Protein AF-0000000074521784 (afdb_homodimer)

Structure (mmCIF, N/CA/C/O backbone):
data_AF-0000000074521784-model_v1
#
loop_
_entity.id
_entity.type
_entity.pdbx_description
1 polymer 'CENP-V/GFA domain-containing protein'
#
loop_
_atom_site.group_PDB
_atom_site.id
_atom_site.type_symbol
_atom_site.label_atom_id
_atom_site.label_alt_id
_atom_site.label_comp_id
_atom_site.label_asym_id
_atom_site.label_entity_id
_atom_site.label_seq_id
_atom_site.pdbx_PDB_ins_code
_atom_site.Cartn_x
_atom_site.Cartn_y
_atom_site.Cartn_z
_atom_site.occupancy
_atom_site.B_iso_or_equiv
_atom_site.auth_seq_id
_atom_site.auth_comp_id
_atom_site.auth_asym_id
_atom_site.auth_atom_id
_atom_site.pdbx_PDB_model_num
ATOM 1 N N . MET A 1 1 ? -7.344 -0.367 -15.594 1 92.81 1 MET A N 1
ATOM 2 C CA . MET A 1 1 ? -6.629 -1.592 -15.938 1 92.81 1 MET A CA 1
ATOM 3 C C . MET A 1 1 ? -7.328 -2.814 -15.352 1 92.81 1 MET A C 1
ATOM 5 O O . MET A 1 1 ? -7.812 -2.777 -14.219 1 92.81 1 MET A O 1
ATOM 9 N N . LYS A 1 2 ? -7.441 -3.863 -16.234 1 96.44 2 LYS A N 1
ATOM 10 C CA . LYS A 1 2 ? -8.062 -5.117 -15.805 1 96.44 2 LYS A CA 1
ATOM 11 C C . LYS A 1 2 ? -7.16 -6.309 -16.125 1 96.44 2 LYS A C 1
ATOM 13 O O . LYS A 1 2 ? -6.609 -6.398 -17.234 1 96.44 2 LYS A O 1
ATOM 18 N N . TYR A 1 3 ? -7.016 -7.156 -15.133 1 98.31 3 TYR A N 1
ATOM 19 C CA . TYR A 1 3 ? -6.238 -8.367 -15.383 1 98.31 3 TYR A CA 1
ATOM 20 C C . TYR A 1 3 ? -6.934 -9.586 -14.789 1 98.31 3 TYR A C 1
ATOM 22 O O . TYR A 1 3 ? -7.805 -9.461 -13.93 1 98.31 3 TYR A O 1
ATOM 30 N N . GLU A 1 4 ? -6.609 -10.703 -15.352 1 98.31 4 GLU A N 1
ATOM 31 C CA . GLU A 1 4 ? -7.023 -12.008 -14.852 1 98.31 4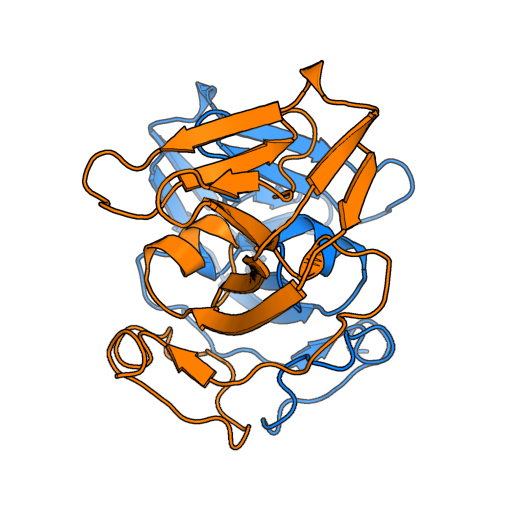 GLU A CA 1
ATOM 32 C C . GLU A 1 4 ? -5.82 -12.922 -14.617 1 98.31 4 GLU A C 1
ATOM 34 O O . GLU A 1 4 ? -4.887 -12.938 -15.422 1 98.31 4 GLU A O 1
ATOM 39 N N . VAL A 1 5 ? -5.895 -13.664 -13.523 1 98.06 5 VAL A N 1
ATOM 40 C CA . VAL A 1 5 ? -4.828 -14.617 -13.219 1 98.06 5 VAL A CA 1
ATOM 41 C C . VAL A 1 5 ? -5.43 -15.969 -12.852 1 98.06 5 VAL A C 1
ATOM 43 O O . VAL A 1 5 ? -6.43 -16.031 -12.133 1 98.06 5 VAL A O 1
ATOM 46 N N . LYS A 1 6 ? -4.91 -16.938 -13.461 1 97.81 6 LYS A N 1
ATOM 47 C CA . LYS A 1 6 ? -5.191 -18.312 -13.102 1 97.81 6 LYS A CA 1
ATOM 48 C C . LYS A 1 6 ? -3.914 -19.062 -12.719 1 97.81 6 LYS A C 1
ATOM 50 O O . LYS A 1 6 ? -2.875 -18.891 -13.359 1 97.81 6 LYS A O 1
ATOM 55 N N . GLY A 1 7 ? -3.98 -19.812 -11.688 1 98 7 GLY A N 1
ATOM 56 C CA . GLY A 1 7 ? -2.826 -20.562 -11.234 1 98 7 GLY A CA 1
ATOM 57 C C . GLY A 1 7 ? -3.029 -21.203 -9.867 1 98 7 GLY A C 1
ATOM 58 O O . GLY A 1 7 ? -4.137 -21.172 -9.328 1 98 7 GLY A O 1
ATOM 59 N N . ASP A 1 8 ? -1.988 -21.844 -9.352 1 98.25 8 ASP A N 1
ATOM 60 C CA . ASP A 1 8 ? -2.045 -22.531 -8.07 1 98.25 8 ASP A CA 1
ATOM 61 C C . ASP A 1 8 ? -1.539 -21.641 -6.938 1 98.25 8 ASP A C 1
ATOM 63 O O . ASP A 1 8 ? -0.358 -21.297 -6.895 1 98.25 8 ASP A O 1
ATOM 67 N N . PRO A 1 9 ? -2.473 -21.266 -6.047 1 98.31 9 PRO A N 1
ATOM 68 C CA . PRO A 1 9 ? -1.981 -20.484 -4.906 1 98.31 9 PRO A CA 1
ATOM 69 C C . PRO A 1 9 ? -0.932 -21.234 -4.09 1 98.31 9 PRO A C 1
ATOM 71 O O . PRO A 1 9 ? -1.127 -22.406 -3.756 1 98.31 9 PRO A O 1
ATOM 74 N N . GLN A 1 10 ? 0.149 -20.578 -3.791 1 97.19 10 GLN A N 1
ATOM 75 C CA . GLN A 1 10 ? 1.245 -21.234 -3.088 1 97.19 10 GLN A CA 1
ATOM 76 C C . GLN A 1 10 ? 1.538 -20.547 -1.759 1 97.19 10 GLN A C 1
ATOM 78 O O . GLN A 1 10 ? 1.653 -21.219 -0.723 1 97.19 10 GLN A O 1
ATOM 83 N N . ARG A 1 11 ? 1.742 -19.266 -1.822 1 96.81 11 ARG A N 1
ATOM 84 C CA . ARG A 1 11 ? 2.135 -18.469 -0.658 1 96.81 11 ARG A CA 1
ATOM 85 C C . ARG A 1 11 ? 1.333 -17.172 -0.578 1 96.81 11 ARG A C 1
ATOM 87 O O . ARG A 1 11 ? 0.954 -16.609 -1.605 1 96.81 11 ARG A O 1
ATOM 94 N N . PHE A 1 12 ? 1.098 -16.766 0.605 1 97.56 12 PHE A N 1
ATOM 95 C CA . PHE A 1 12 ? 0.393 -15.531 0.917 1 97.56 12 PHE A CA 1
ATOM 96 C C . PHE A 1 12 ? 0.94 -14.906 2.195 1 97.56 12 PHE A C 1
ATOM 98 O O . PHE A 1 12 ? 0.681 -15.398 3.295 1 97.56 12 PHE A O 1
ATOM 105 N N . TYR A 1 13 ? 1.699 -13.75 2.039 1 96.88 13 TYR A N 1
ATOM 106 C CA . TYR A 1 13 ? 2.432 -13.195 3.174 1 96.88 13 TYR A CA 1
ATOM 107 C C . TYR A 1 13 ? 2.188 -11.695 3.303 1 96.88 13 TYR A C 1
ATOM 109 O O . TYR A 1 13 ? 2.018 -11 2.299 1 96.88 13 TYR A O 1
ATOM 117 N N . HIS A 1 14 ? 2.156 -11.242 4.527 1 96.75 14 HIS A N 1
ATOM 118 C CA . HIS A 1 14 ? 2.424 -9.836 4.82 1 96.75 14 HIS A CA 1
ATOM 119 C C . HIS A 1 14 ? 3.918 -9.586 4.984 1 96.75 14 HIS A C 1
ATOM 121 O O . HIS A 1 14 ? 4.547 -10.117 5.902 1 96.75 14 HIS A O 1
ATOM 127 N N . CYS A 1 15 ? 4.473 -8.82 4.125 1 96.62 15 CYS A N 1
ATOM 128 C CA . CYS A 1 15 ? 5.898 -8.523 4.195 1 96.62 15 CYS A CA 1
ATOM 129 C C . CYS A 1 15 ? 6.137 -7.137 4.785 1 96.62 15 CYS A C 1
ATOM 131 O O . CYS A 1 15 ? 5.68 -6.133 4.238 1 96.62 15 CYS A O 1
ATOM 133 N N . HIS A 1 16 ? 6.949 -7.051 5.828 1 96.94 16 HIS A N 1
ATOM 134 C CA . HIS A 1 16 ? 7.074 -5.82 6.602 1 96.94 16 HIS A CA 1
ATOM 135 C C . HIS A 1 16 ? 8.406 -5.133 6.332 1 96.94 16 HIS A C 1
ATOM 137 O O . HIS A 1 16 ? 8.766 -4.172 7.02 1 96.94 16 HIS A O 1
ATOM 143 N N . CYS A 1 17 ? 9.172 -5.543 5.359 1 95.69 17 CYS A N 1
ATOM 144 C CA . CYS A 1 17 ? 10.461 -4.91 5.094 1 95.69 17 CYS A CA 1
ATOM 145 C C . CYS A 1 17 ? 10.281 -3.475 4.625 1 95.69 17 CYS A C 1
ATOM 147 O O . CYS A 1 17 ? 9.172 -3.074 4.25 1 95.69 17 CYS A O 1
ATOM 149 N N . SER A 1 18 ? 11.344 -2.719 4.633 1 94.81 18 SER A N 1
ATOM 150 C CA . SER A 1 18 ? 11.281 -1.297 4.312 1 94.81 18 SER A CA 1
ATOM 151 C C . SER A 1 18 ? 10.852 -1.076 2.865 1 94.81 18 SER A C 1
ATOM 153 O O . SER A 1 18 ? 10.148 -0.112 2.561 1 94.81 18 SER A O 1
ATOM 155 N N . ARG A 1 19 ? 11.227 -1.918 1.971 1 94.69 19 ARG A N 1
ATOM 156 C CA . ARG A 1 19 ? 10.859 -1.759 0.566 1 94.69 19 ARG A CA 1
ATOM 157 C C . ARG A 1 19 ? 9.359 -1.927 0.368 1 94.69 19 ARG A C 1
ATOM 159 O O . ARG A 1 19 ? 8.742 -1.181 -0.394 1 94.69 19 ARG A O 1
ATOM 166 N N . CYS A 1 20 ? 8.812 -2.904 1.053 1 96.06 20 CYS A N 1
ATOM 167 C CA . CYS A 1 20 ? 7.375 -3.137 0.947 1 96.06 20 CYS A CA 1
ATOM 168 C C . CYS A 1 20 ? 6.586 -1.998 1.585 1 96.06 20 CYS A C 1
ATOM 170 O O . CYS A 1 20 ? 5.516 -1.634 1.103 1 96.06 20 CYS A O 1
ATOM 172 N N . ARG A 1 21 ? 7.164 -1.462 2.688 1 96.88 21 ARG A N 1
ATOM 173 C CA . ARG A 1 21 ? 6.516 -0.297 3.279 1 96.88 21 ARG A CA 1
ATOM 174 C C . ARG A 1 21 ? 6.523 0.884 2.316 1 96.88 21 ARG A C 1
ATOM 176 O O . ARG A 1 21 ? 5.504 1.545 2.123 1 96.88 21 ARG A O 1
ATOM 183 N N . LYS A 1 22 ? 7.602 1.122 1.65 1 95.81 22 LYS A N 1
ATOM 184 C CA . LYS A 1 22 ? 7.703 2.221 0.694 1 95.81 22 LYS A CA 1
ATOM 185 C C . LYS A 1 22 ? 6.809 1.976 -0.52 1 95.81 22 LYS A C 1
ATOM 187 O O . LYS A 1 22 ? 6.203 2.908 -1.051 1 95.81 22 LYS A O 1
ATOM 192 N N . SER A 1 23 ? 6.75 0.76 -0.946 1 95.69 23 SER A N 1
ATOM 193 C CA . SER A 1 23 ? 5.965 0.406 -2.123 1 95.69 23 SER A CA 1
ATOM 194 C C . SER A 1 23 ? 4.469 0.556 -1.855 1 95.69 23 SER A C 1
ATOM 196 O O . SER A 1 23 ? 3.736 1.1 -2.684 1 95.69 23 SER A O 1
ATOM 198 N N . SER A 1 24 ? 4.039 0.115 -0.7 1 96.81 24 SER A N 1
ATOM 199 C CA . SER A 1 24 ? 2.613 0.101 -0.394 1 96.81 24 SER A CA 1
ATOM 200 C C . SER A 1 24 ? 2.162 1.432 0.198 1 96.81 24 SER A C 1
ATOM 202 O O . SER A 1 24 ? 0.979 1.776 0.135 1 96.81 24 SER A O 1
ATOM 204 N N . GLY A 1 25 ? 3.08 2.141 0.82 1 97.12 25 GLY A N 1
ATOM 205 C CA . GLY A 1 25 ? 2.711 3.338 1.558 1 97.12 25 GLY A CA 1
ATOM 206 C C . GLY A 1 25 ? 2.119 3.041 2.922 1 97.12 25 GLY A C 1
ATOM 207 O O . GLY A 1 25 ? 1.586 3.936 3.582 1 97.12 25 GLY A O 1
ATOM 208 N N . THR A 1 26 ? 2.137 1.792 3.318 1 97 26 THR A N 1
ATOM 209 C CA . THR A 1 26 ? 1.604 1.357 4.605 1 97 26 THR A CA 1
ATOM 210 C C . THR A 1 26 ? 2.562 0.383 5.285 1 97 26 THR A C 1
ATOM 212 O O . THR A 1 26 ? 3.725 0.27 4.891 1 97 26 THR A O 1
ATOM 215 N N . GLY A 1 27 ? 2.166 -0.236 6.363 1 95.81 27 GLY A N 1
ATOM 216 C CA . GLY A 1 27 ? 3.055 -0.978 7.242 1 95.81 27 GLY A CA 1
ATOM 217 C C . GLY A 1 27 ? 3.602 -2.244 6.609 1 95.81 27 GLY A C 1
ATOM 218 O O . GLY A 1 27 ? 4.559 -2.836 7.117 1 95.81 27 GLY A O 1
ATOM 219 N N . HIS A 1 28 ? 3.025 -2.674 5.539 1 96.62 28 HIS A N 1
ATOM 220 C CA . HIS A 1 28 ? 3.441 -3.91 4.887 1 96.62 28 HIS A CA 1
ATOM 221 C C . HIS A 1 28 ? 2.863 -4.012 3.48 1 96.62 28 HIS A C 1
ATOM 223 O O . HIS A 1 28 ? 1.92 -3.295 3.139 1 96.62 28 HIS A O 1
ATOM 229 N N . ALA A 1 29 ? 3.471 -4.801 2.688 1 96.94 29 ALA A N 1
ATOM 230 C CA . ALA A 1 29 ? 2.816 -5.32 1.489 1 96.94 29 ALA A CA 1
ATOM 231 C C . ALA A 1 29 ? 2.197 -6.688 1.753 1 96.94 29 ALA A C 1
ATOM 233 O O . ALA A 1 29 ? 2.654 -7.426 2.629 1 96.94 29 ALA A O 1
ATOM 234 N N . THR A 1 30 ? 1.161 -6.965 1.076 1 97.62 30 THR A N 1
ATOM 235 C CA . THR A 1 30 ? 0.503 -8.266 1.13 1 97.62 30 THR A CA 1
ATOM 236 C C . THR A 1 30 ? 0.467 -8.906 -0.253 1 97.62 30 THR A C 1
ATOM 238 O O . THR A 1 30 ? -0.251 -8.445 -1.141 1 97.62 30 THR A O 1
ATOM 241 N N . ASN A 1 31 ? 1.224 -9.977 -0.35 1 97.88 31 ASN A N 1
ATOM 242 C CA . ASN A 1 31 ? 1.398 -10.547 -1.682 1 97.88 31 ASN A CA 1
ATOM 243 C C . ASN A 1 31 ? 0.996 -12.023 -1.72 1 97.88 31 ASN A C 1
ATOM 245 O O . ASN A 1 31 ? 1.313 -12.781 -0.802 1 97.88 31 ASN A O 1
ATOM 249 N N . LEU A 1 32 ? 0.251 -12.32 -2.709 1 98.31 32 LEU A N 1
ATOM 250 C CA . LEU A 1 32 ? -0.156 -13.688 -3.039 1 98.31 32 LEU A CA 1
ATOM 251 C C . LEU A 1 32 ? 0.683 -14.242 -4.188 1 98.31 32 LEU A C 1
ATOM 253 O O . LEU A 1 32 ? 0.821 -13.594 -5.227 1 98.31 32 LEU A O 1
ATOM 257 N N . PHE A 1 33 ? 1.267 -15.406 -3.961 1 98 33 PHE A N 1
ATOM 258 C CA . PHE A 1 33 ? 2.092 -16.062 -4.969 1 98 33 PHE A CA 1
ATOM 259 C C . PHE A 1 33 ? 1.358 -17.25 -5.582 1 98 33 PHE A C 1
ATOM 261 O O . PHE A 1 33 ? 0.879 -18.125 -4.863 1 98 33 PHE A O 1
ATOM 268 N N . LEU A 1 34 ? 1.294 -17.219 -6.887 1 98.5 34 LEU A N 1
ATOM 269 C CA . LEU A 1 34 ? 0.691 -18.328 -7.617 1 98.5 34 LEU A CA 1
ATOM 270 C C . LEU A 1 34 ? 1.729 -19.047 -8.484 1 98.5 34 LEU A C 1
ATOM 272 O O . LEU A 1 34 ? 2.521 -18.391 -9.172 1 98.5 34 LEU A O 1
ATOM 276 N N . ALA A 1 35 ? 1.768 -20.328 -8.453 1 97.94 35 ALA A N 1
ATOM 277 C CA . ALA A 1 35 ? 2.555 -21.156 -9.367 1 97.94 35 ALA A CA 1
ATOM 278 C C . ALA A 1 35 ? 1.708 -21.641 -10.539 1 97.94 35 ALA A C 1
ATOM 280 O O . ALA A 1 35 ? 0.479 -21.547 -10.508 1 97.94 35 ALA A O 1
ATOM 281 N N . ASN A 1 36 ? 2.416 -22.094 -11.602 1 96.88 36 ASN A N 1
ATOM 282 C CA . ASN A 1 36 ? 1.708 -22.578 -12.781 1 96.88 36 ASN A CA 1
ATOM 283 C C . ASN A 1 36 ? 0.618 -21.594 -13.219 1 96.88 36 ASN A C 1
ATOM 285 O O . ASN A 1 36 ? -0.524 -22 -13.445 1 96.88 36 ASN A O 1
ATOM 289 N N . ALA A 1 37 ? 1.034 -20.375 -13.281 1 97.38 37 ALA A N 1
ATOM 290 C CA . ALA A 1 37 ? 0.014 -19.328 -13.391 1 97.38 37 ALA A CA 1
ATOM 291 C C . ALA A 1 37 ? 0.068 -18.656 -14.766 1 97.38 37 ALA A C 1
ATOM 293 O O . ALA A 1 37 ? 1.131 -18.594 -15.383 1 97.38 37 ALA A O 1
ATOM 294 N N . GLU A 1 38 ? -1.064 -18.234 -15.195 1 97 38 GLU A N 1
ATOM 295 C CA . GLU A 1 38 ? -1.239 -17.406 -16.375 1 97 38 GLU A CA 1
ATOM 296 C C . GLU A 1 38 ? -1.832 -16.031 -16.031 1 97 38 GLU A C 1
ATOM 298 O O . GLU A 1 38 ? -2.832 -15.961 -15.312 1 97 38 GLU A O 1
ATOM 303 N N . LEU A 1 39 ? -1.189 -15.016 -16.469 1 98.12 39 LEU A N 1
ATOM 304 C CA . LEU A 1 39 ? -1.629 -13.641 -16.234 1 98.12 39 LEU A CA 1
ATOM 305 C C . LEU A 1 39 ? -1.996 -12.961 -17.562 1 98.12 39 LEU A C 1
ATOM 307 O O . LEU A 1 39 ? -1.18 -12.906 -18.484 1 98.12 39 LEU A O 1
ATOM 311 N N . VAL A 1 40 ? -3.217 -12.5 -17.625 1 98.12 40 VAL A N 1
ATOM 312 C CA . VAL A 1 40 ? -3.689 -11.828 -18.828 1 98.12 40 VAL A CA 1
ATOM 313 C C . VAL A 1 40 ? -4.23 -10.445 -18.469 1 98.12 40 VAL A C 1
ATOM 315 O O . VAL A 1 40 ? -5.066 -10.312 -17.578 1 98.12 40 VAL A O 1
ATOM 318 N N . PHE A 1 41 ? -3.738 -9.422 -19.125 1 97.75 41 PHE A N 1
ATOM 319 C CA . PHE A 1 41 ? -4.309 -8.086 -19 1 97.75 41 PHE A CA 1
ATOM 320 C C . PHE A 1 41 ? -5.367 -7.848 -20.078 1 97.75 41 PHE A C 1
ATOM 322 O O . PHE A 1 41 ? -5.055 -7.824 -21.266 1 97.75 41 PHE A O 1
ATOM 329 N N . ALA A 1 42 ? -6.531 -7.754 -19.625 1 97.44 42 ALA A N 1
ATOM 330 C CA . ALA A 1 42 ? -7.641 -7.516 -20.547 1 97.44 42 ALA A CA 1
ATOM 331 C C . ALA A 1 42 ? -7.656 -6.066 -21.016 1 97.44 42 ALA A C 1
ATOM 333 O O . ALA A 1 42 ? -8.141 -5.773 -22.125 1 97.44 42 ALA A O 1
ATOM 334 N N . SER A 1 43 ? -7.18 -5.117 -20.219 1 96.88 43 SER A N 1
ATOM 335 C CA . SER A 1 43 ? -7.086 -3.707 -20.594 1 96.88 43 SER A CA 1
ATOM 336 C C . SER A 1 43 ? -5.988 -3 -19.812 1 96.88 43 SER A C 1
ATOM 338 O O . SER A 1 43 ? -5.668 -3.4 -18.688 1 96.88 43 SER A O 1
ATOM 340 N N . GLY A 1 44 ? -5.379 -1.983 -20.438 1 96.31 44 GLY A N 1
ATOM 341 C CA . GLY A 1 44 ? -4.457 -1.09 -19.75 1 96.31 44 GLY A CA 1
ATOM 342 C C . GLY A 1 44 ? -3.021 -1.572 -19.781 1 96.31 44 GLY A C 1
ATOM 343 O O . GLY A 1 44 ? -2.168 -1.051 -19.062 1 96.31 44 GLY A O 1
ATOM 344 N N . GLN A 1 45 ? -2.73 -2.57 -20.562 1 95.69 45 GLN A N 1
ATOM 345 C CA . GLN A 1 45 ? -1.385 -3.133 -20.625 1 95.69 45 GLN A CA 1
ATOM 346 C C . GLN A 1 45 ? -0.362 -2.064 -21.016 1 95.69 45 GLN A C 1
ATOM 348 O O . GLN A 1 45 ? 0.778 -2.096 -20.547 1 95.69 45 GLN A O 1
ATOM 353 N N . SER A 1 46 ? -0.749 -1.102 -21.781 1 97.06 46 SER A N 1
ATOM 354 C CA . SER A 1 46 ? 0.151 -0.05 -22.25 1 97.06 46 SER A CA 1
ATOM 355 C C . SER A 1 46 ? 0.532 0.889 -21.109 1 97.06 46 SER A C 1
ATOM 357 O O . SER A 1 46 ? 1.463 1.687 -21.234 1 97.06 46 SER A O 1
ATOM 359 N N . LEU A 1 47 ? -0.175 0.818 -20.016 1 97.81 47 LEU A N 1
ATOM 360 C CA . LEU A 1 47 ? 0.058 1.711 -18.891 1 97.81 47 LEU A CA 1
ATOM 361 C C . LEU A 1 47 ? 0.96 1.05 -17.844 1 97.81 47 LEU A C 1
ATOM 363 O O . LEU A 1 47 ? 1.296 1.663 -16.828 1 97.81 47 LEU A O 1
ATOM 367 N N . LEU A 1 48 ? 1.375 -0.184 -18.078 1 98 48 LEU A N 1
ATOM 368 C CA . LEU A 1 48 ? 2.184 -0.914 -17.109 1 98 48 LEU A CA 1
ATOM 369 C C . LEU A 1 48 ? 3.598 -0.346 -17.047 1 98 48 LEU A C 1
ATOM 371 O O . LEU A 1 48 ? 4.215 -0.083 -18.078 1 98 48 LEU A O 1
ATOM 375 N N . LYS A 1 49 ? 4.008 -0.162 -15.844 1 97.44 49 LYS A N 1
ATOM 376 C CA . LYS A 1 49 ? 5.398 0.192 -15.578 1 97.44 49 LYS A CA 1
ATOM 377 C C . LYS A 1 49 ? 5.996 -0.707 -14.5 1 97.44 49 LYS A C 1
ATOM 379 O O . LYS A 1 49 ? 5.305 -1.109 -13.562 1 97.44 49 LYS A O 1
ATOM 384 N N . GLN A 1 50 ? 7.23 -0.958 -14.695 1 96.06 50 GLN A N 1
ATOM 385 C CA . GLN A 1 50 ? 7.953 -1.751 -13.703 1 96.06 50 GLN A CA 1
ATOM 386 C C . GLN A 1 50 ? 9.141 -0.975 -13.141 1 96.06 50 GLN A C 1
ATOM 388 O O . GLN A 1 50 ? 9.797 -0.22 -13.859 1 96.06 50 GLN A O 1
ATOM 393 N N . PHE A 1 51 ? 9.258 -1.146 -11.898 1 95.31 51 PHE A N 1
ATOM 394 C CA . PHE A 1 51 ? 10.422 -0.595 -11.219 1 95.31 51 PHE A CA 1
ATOM 395 C C . PHE A 1 51 ? 11.195 -1.691 -10.5 1 95.31 51 PHE A C 1
ATOM 397 O O . PHE A 1 51 ? 10.688 -2.285 -9.539 1 95.31 51 PHE A O 1
ATOM 404 N N . LYS A 1 52 ? 12.328 -1.924 -10.992 1 91.31 52 LYS A N 1
ATOM 405 C CA . LYS A 1 52 ? 13.242 -2.861 -10.344 1 91.31 52 LYS A CA 1
ATOM 406 C C . LYS A 1 52 ? 14.219 -2.129 -9.422 1 91.31 52 LYS A C 1
ATOM 408 O O . LYS A 1 52 ? 14.93 -1.228 -9.867 1 91.31 52 LYS A O 1
ATOM 413 N N . VAL A 1 53 ? 14.133 -2.484 -8.133 1 83 53 VAL A N 1
ATOM 414 C CA . VAL A 1 53 ? 15.102 -1.903 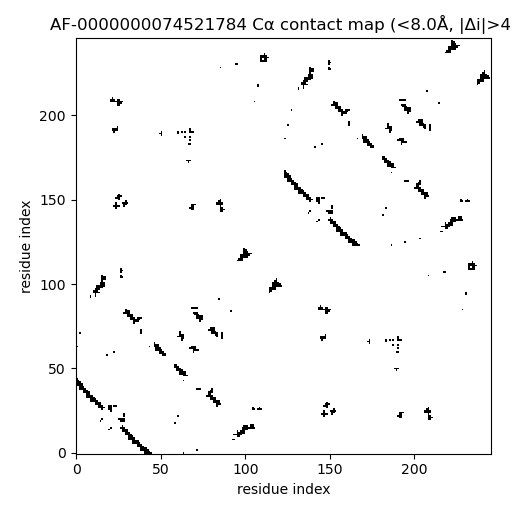-7.203 1 83 53 VAL A CA 1
ATOM 415 C C . VAL A 1 53 ? 16.484 -2.477 -7.473 1 83 53 VAL A C 1
ATOM 417 O O . VAL A 1 53 ? 16.703 -3.684 -7.34 1 83 53 VAL A O 1
ATOM 420 N N . PRO A 1 54 ? 17.391 -1.753 -7.863 1 78.69 54 PRO A N 1
ATOM 421 C CA . PRO A 1 54 ? 18.703 -2.221 -8.328 1 78.69 54 PRO A CA 1
ATOM 422 C C . PRO A 1 54 ? 19.391 -3.133 -7.324 1 78.69 54 PRO A C 1
ATOM 424 O O . PRO A 1 54 ? 19.953 -4.164 -7.703 1 78.69 54 PRO A O 1
ATOM 427 N N . GLU A 1 55 ? 19.359 -2.818 -6.059 1 77.44 55 GLU A N 1
ATOM 428 C CA . GLU A 1 55 ? 20.125 -3.562 -5.066 1 77.44 55 GLU A CA 1
ATOM 429 C C . GLU A 1 55 ? 19.344 -4.766 -4.547 1 77.44 55 GLU A C 1
ATOM 431 O O . GLU A 1 55 ? 19.906 -5.625 -3.865 1 77.44 55 GLU A O 1
ATOM 436 N N . ALA A 1 56 ? 18.125 -4.852 -5.039 1 74.94 56 ALA A N 1
ATOM 437 C CA . ALA A 1 56 ? 17.297 -5.918 -4.488 1 74.94 56 ALA A CA 1
ATOM 438 C C . ALA A 1 56 ? 17.281 -7.133 -5.41 1 74.94 56 ALA A C 1
ATOM 440 O O . ALA A 1 56 ? 17.156 -6.996 -6.629 1 74.94 56 ALA A O 1
ATOM 441 N N . LYS A 1 57 ? 17.547 -8.336 -4.887 1 68.94 57 LYS A N 1
ATOM 442 C CA . LYS A 1 57 ? 17.547 -9.562 -5.672 1 68.94 57 LYS A CA 1
ATOM 443 C C . LYS A 1 57 ? 16.141 -9.914 -6.152 1 68.94 57 LYS A C 1
ATOM 445 O O . LYS A 1 57 ? 15.961 -10.352 -7.293 1 68.94 57 LYS A O 1
ATOM 450 N N . ARG A 1 58 ? 15.188 -9.617 -5.352 1 73.44 58 ARG A N 1
ATOM 451 C CA . ARG A 1 58 ? 13.883 -10.203 -5.625 1 73.44 58 ARG A CA 1
ATOM 452 C C . ARG A 1 58 ? 12.797 -9.133 -5.645 1 73.44 58 ARG A C 1
ATOM 454 O O . ARG A 1 58 ? 11.602 -9.445 -5.688 1 73.44 58 ARG A O 1
ATOM 461 N N . PHE A 1 59 ? 13.148 -7.852 -5.57 1 83.31 59 PHE A N 1
ATOM 462 C CA . PHE A 1 59 ? 12.086 -6.867 -5.426 1 83.31 59 PHE A CA 1
ATOM 463 C C . PHE A 1 59 ? 11.867 -6.109 -6.73 1 83.31 59 PHE A C 1
ATOM 465 O O . PHE A 1 59 ? 12.75 -5.387 -7.191 1 83.31 59 PHE A O 1
ATOM 472 N N . THR A 1 60 ? 10.82 -6.344 -7.363 1 92.31 60 THR A N 1
ATOM 473 C CA . THR A 1 60 ? 10.289 -5.598 -8.5 1 92.31 60 THR A CA 1
ATOM 474 C C . THR A 1 60 ? 8.828 -5.234 -8.281 1 92.31 60 THR A C 1
ATOM 476 O O . THR A 1 60 ? 8.039 -6.059 -7.805 1 92.31 60 THR A O 1
ATOM 479 N N . ARG A 1 61 ? 8.547 -4.012 -8.602 1 93.75 61 ARG A N 1
ATOM 480 C CA . ARG A 1 61 ? 7.168 -3.537 -8.523 1 93.75 61 ARG A CA 1
ATOM 481 C C . ARG A 1 61 ? 6.59 -3.303 -9.914 1 93.75 61 ARG A C 1
ATOM 483 O O . ARG A 1 61 ? 7.273 -2.781 -10.797 1 93.75 61 ARG A O 1
ATOM 490 N N . GLN A 1 62 ? 5.461 -3.766 -10.18 1 97.5 62 GLN A N 1
ATOM 491 C CA . GLN A 1 62 ? 4.684 -3.424 -11.367 1 97.5 62 GLN A CA 1
ATOM 492 C C . GLN A 1 62 ? 3.449 -2.607 -11.008 1 97.5 62 GLN A C 1
ATOM 494 O O . GLN A 1 62 ? 2.723 -2.955 -10.07 1 97.5 62 GLN A O 1
ATOM 499 N N . PHE A 1 63 ? 3.273 -1.482 -11.742 1 97.94 63 PHE A N 1
ATOM 500 C CA . PHE A 1 63 ? 2.184 -0.597 -11.359 1 97.94 63 PHE A CA 1
ATOM 501 C C . PHE A 1 63 ? 1.624 0.137 -12.57 1 97.94 63 PHE A C 1
ATOM 503 O O . PHE A 1 63 ? 2.252 0.16 -13.633 1 97.94 63 PHE A O 1
ATOM 510 N N . CYS A 1 64 ? 0.423 0.651 -12.453 1 97.88 64 CYS A N 1
ATOM 511 C CA . CYS A 1 64 ? -0.213 1.471 -13.484 1 97.88 64 CYS A CA 1
ATOM 512 C C . CYS A 1 64 ? 0.401 2.865 -13.523 1 97.88 64 CYS A C 1
ATOM 514 O O . CYS A 1 64 ? 0.418 3.572 -12.516 1 97.88 64 CYS A O 1
ATOM 516 N N . SER A 1 65 ? 0.828 3.275 -14.656 1 97.75 65 SER A N 1
ATOM 517 C CA . SER A 1 65 ? 1.505 4.562 -14.789 1 97.75 65 SER A CA 1
ATOM 518 C C . SER A 1 65 ? 0.519 5.719 -14.672 1 97.75 65 SER A C 1
ATOM 520 O O . SER A 1 65 ? 0.923 6.871 -14.508 1 97.75 65 SER A O 1
ATOM 522 N N . ARG A 1 66 ? -0.703 5.43 -14.758 1 96.44 66 ARG A N 1
ATOM 523 C CA . ARG A 1 66 ? -1.711 6.48 -14.688 1 96.44 66 ARG A CA 1
ATOM 524 C C . ARG A 1 66 ? -2.162 6.711 -13.242 1 96.44 66 ARG A C 1
ATOM 526 O O . ARG A 1 66 ? -2.211 7.852 -12.781 1 96.44 66 ARG A O 1
ATOM 533 N N . CYS A 1 67 ? -2.438 5.656 -12.562 1 96.06 67 CYS A N 1
ATOM 534 C CA . CYS A 1 67 ? -3.021 5.875 -11.242 1 96.06 67 CYS A CA 1
ATOM 535 C C . CYS A 1 67 ? -2.074 5.41 -10.141 1 96.06 67 CYS A C 1
ATOM 537 O O . CYS A 1 67 ? -2.322 5.652 -8.961 1 96.06 67 CYS A O 1
ATOM 539 N N . GLY A 1 68 ? -1.078 4.676 -10.461 1 96.88 68 GLY A N 1
ATOM 540 C CA . GLY A 1 68 ? -0.04 4.332 -9.508 1 96.88 68 GLY A CA 1
ATOM 541 C C . GLY A 1 68 ? -0.309 3.027 -8.773 1 96.88 68 GLY A C 1
ATOM 542 O O . GLY A 1 68 ? 0.542 2.543 -8.023 1 96.88 68 GLY A O 1
ATOM 543 N N . SER A 1 69 ? -1.479 2.42 -8.969 1 97.25 69 SER A N 1
ATOM 544 C CA . SER A 1 69 ? -1.818 1.188 -8.258 1 97.25 69 SER A CA 1
ATOM 545 C C . SER A 1 69 ? -0.904 0.041 -8.68 1 97.25 69 SER A C 1
ATOM 547 O O . SER A 1 69 ? -0.578 -0.101 -9.859 1 97.25 69 SER A O 1
ATOM 549 N N . GLN A 1 70 ? -0.473 -0.758 -7.68 1 97.5 70 GLN A N 1
ATOM 550 C CA . GLN A 1 70 ? 0.287 -1.97 -7.969 1 97.5 70 GLN A CA 1
ATOM 551 C C . GLN A 1 70 ? -0.609 -3.051 -8.562 1 97.5 70 GLN A C 1
ATOM 553 O O . GLN A 1 70 ? -1.772 -3.184 -8.18 1 97.5 70 GLN A O 1
ATOM 558 N N . VAL A 1 71 ? -0.051 -3.811 -9.508 1 98.06 71 VAL A N 1
ATOM 559 C CA . VAL A 1 71 ? -0.821 -4.871 -10.148 1 98.06 71 VAL A CA 1
ATOM 560 C C . VAL A 1 71 ? 0.03 -6.137 -10.258 1 98.06 71 VAL A C 1
ATOM 562 O O . VAL A 1 71 ? 1.242 -6.094 -10.031 1 98.06 71 VAL A O 1
ATOM 565 N N . ALA A 1 72 ? -0.628 -7.203 -10.57 1 98.38 72 ALA A N 1
ATOM 566 C CA . ALA A 1 72 ? 0.014 -8.508 -10.664 1 98.38 72 ALA A CA 1
ATOM 567 C C . ALA A 1 72 ? 1.149 -8.492 -11.688 1 98.38 72 ALA A C 1
ATOM 569 O O . ALA A 1 72 ? 1.099 -7.746 -12.664 1 98.38 72 ALA A O 1
ATOM 570 N N . ARG A 1 73 ? 2.1 -9.305 -11.398 1 97.69 73 ARG A N 1
ATOM 571 C CA . ARG A 1 73 ? 3.246 -9.414 -12.297 1 97.69 73 ARG A CA 1
ATOM 572 C C . ARG A 1 73 ? 3.729 -10.859 -12.391 1 97.69 73 ARG A C 1
ATOM 574 O O . ARG A 1 73 ? 3.695 -11.594 -11.398 1 97.69 73 ARG A O 1
ATOM 581 N N . TYR A 1 74 ? 4.152 -11.156 -13.57 1 96 74 TYR A N 1
ATOM 582 C CA . TYR A 1 74 ? 4.848 -12.422 -13.75 1 96 74 TYR A CA 1
ATOM 583 C C . TYR A 1 74 ? 6.285 -12.336 -13.258 1 96 74 TYR A C 1
ATOM 585 O O . TYR A 1 74 ? 6.973 -11.344 -13.5 1 96 74 TYR A O 1
ATOM 593 N N . VAL A 1 75 ? 6.715 -13.352 -12.539 1 94.31 75 VAL A N 1
ATOM 594 C CA . VAL A 1 75 ? 8.07 -13.43 -11.992 1 94.31 75 VAL A CA 1
ATOM 595 C C . VAL A 1 75 ? 8.781 -14.656 -12.555 1 94.31 75 VAL A C 1
ATOM 597 O O . VAL A 1 75 ? 8.578 -15.773 -12.078 1 94.31 75 VAL A O 1
ATOM 600 N N . PRO A 1 76 ? 9.703 -14.484 -13.461 1 88.56 76 PRO A N 1
ATOM 601 C CA . PRO A 1 76 ? 10.359 -15.609 -14.125 1 88.56 76 PRO A CA 1
ATOM 602 C C . PRO A 1 76 ? 11.156 -16.484 -13.156 1 88.56 76 PRO A C 1
ATOM 604 O O . PRO A 1 76 ? 11.188 -17.703 -13.305 1 88.56 76 PRO A O 1
ATOM 607 N N . GLU A 1 77 ? 11.742 -15.875 -12.141 1 85.44 77 GLU A N 1
ATOM 608 C CA . GLU A 1 77 ? 12.617 -16.578 -11.211 1 85.44 77 GLU A CA 1
ATOM 609 C C . GLU A 1 77 ? 11.852 -17.688 -10.469 1 85.44 77 GLU A C 1
ATOM 611 O O . GLU A 1 77 ? 12.438 -18.688 -10.078 1 85.44 77 GLU A O 1
ATOM 616 N N . ILE A 1 78 ? 10.578 -17.516 -10.352 1 86.81 78 ILE A N 1
ATOM 617 C CA . ILE A 1 78 ? 9.797 -18.531 -9.641 1 86.81 78 ILE A CA 1
ATOM 618 C C . ILE A 1 78 ? 8.758 -19.125 -10.586 1 86.81 78 ILE A C 1
ATOM 620 O O . ILE A 1 78 ? 7.891 -19.891 -10.148 1 86.81 78 ILE A O 1
ATOM 624 N N . ASP A 1 79 ? 8.898 -18.781 -11.828 1 92.19 79 ASP A N 1
ATOM 625 C CA . ASP A 1 79 ? 7.914 -19.203 -12.82 1 92.19 79 ASP A CA 1
ATOM 626 C C . ASP A 1 79 ? 6.492 -19.094 -12.273 1 92.19 79 ASP A C 1
ATOM 628 O O . ASP A 1 79 ? 5.742 -20.062 -12.289 1 92.19 79 ASP A O 1
ATOM 632 N N . GLY A 1 80 ? 6.152 -17.922 -11.859 1 97.06 80 GLY A N 1
ATOM 633 C CA . GLY A 1 80 ? 4.871 -17.688 -11.219 1 97.06 80 GLY A CA 1
ATOM 634 C C . GLY A 1 80 ? 4.445 -16.219 -11.266 1 97.06 80 GLY A C 1
ATOM 635 O O . GLY A 1 80 ? 5.066 -15.414 -11.953 1 97.06 80 GLY A O 1
ATOM 636 N N . VAL A 1 81 ? 3.289 -15.992 -10.656 1 98.25 81 VAL A N 1
ATOM 637 C CA . VAL A 1 81 ? 2.738 -14.641 -10.602 1 98.25 81 VAL A CA 1
ATOM 638 C C . VAL A 1 81 ? 2.666 -14.164 -9.156 1 98.25 81 VAL A C 1
ATOM 640 O O . VAL A 1 81 ? 2.281 -14.922 -8.266 1 98.25 81 VAL A O 1
ATOM 643 N N . VAL A 1 82 ? 3.107 -12.969 -8.961 1 98 82 VAL A N 1
ATOM 644 C CA . VAL A 1 82 ? 2.928 -12.305 -7.672 1 98 82 VAL A CA 1
ATOM 645 C C . VAL A 1 82 ? 1.813 -11.266 -7.773 1 98 82 VAL A C 1
ATOM 647 O O . VAL A 1 82 ? 1.819 -10.43 -8.68 1 98 82 VAL A O 1
ATOM 650 N N . ILE A 1 83 ? 0.877 -11.359 -6.891 1 98.56 83 ILE A N 1
ATOM 651 C CA . ILE A 1 83 ? -0.288 -10.477 -6.895 1 98.56 83 ILE A CA 1
ATOM 652 C C . ILE A 1 83 ? -0.296 -9.625 -5.629 1 98.56 83 ILE A C 1
ATOM 654 O O . ILE A 1 83 ? -0.378 -10.156 -4.516 1 98.56 83 ILE A O 1
ATOM 658 N N . PRO A 1 84 ? -0.146 -8.266 -5.762 1 98.56 84 PRO A N 1
ATOM 659 C CA . PRO A 1 84 ? -0.587 -7.477 -4.605 1 98.56 84 PRO A CA 1
ATOM 660 C C . PRO A 1 84 ? -2.047 -7.738 -4.238 1 98.56 84 PRO A C 1
ATOM 662 O O . PRO A 1 84 ? -2.949 -7.418 -5.016 1 98.56 84 PRO A O 1
ATOM 665 N N . ALA A 1 85 ? -2.293 -8.234 -3.145 1 98.5 85 ALA A N 1
ATOM 666 C CA . ALA A 1 85 ? -3.598 -8.812 -2.828 1 98.5 85 ALA A CA 1
ATOM 667 C C . ALA A 1 85 ? -4.684 -7.738 -2.822 1 98.5 85 ALA A C 1
ATOM 669 O O . ALA A 1 85 ? -5.84 -8.016 -3.152 1 98.5 85 ALA A O 1
ATOM 670 N N . GLY A 1 86 ? -4.316 -6.535 -2.443 1 97.88 86 GLY A N 1
ATOM 671 C CA . GLY A 1 86 ? -5.277 -5.441 -2.42 1 97.88 86 GLY A CA 1
ATOM 672 C C . GLY A 1 86 ? -5.801 -5.082 -3.795 1 97.88 86 GLY A C 1
ATOM 673 O O . GLY A 1 86 ? -6.805 -4.375 -3.916 1 97.88 86 GLY A O 1
ATOM 674 N N . SER A 1 87 ? -5.117 -5.523 -4.84 1 98.19 87 SER A N 1
ATOM 675 C CA . SER A 1 87 ? -5.523 -5.207 -6.207 1 98.19 87 SER A CA 1
ATOM 676 C C . SER A 1 87 ? -6.66 -6.113 -6.668 1 98.19 87 SER A C 1
ATOM 678 O O . SER A 1 87 ? -7.305 -5.844 -7.684 1 98.19 87 SER A O 1
ATOM 680 N N . LEU A 1 88 ? -6.961 -7.156 -5.973 1 98 88 LEU A N 1
ATOM 681 C CA . LEU A 1 88 ? -7.949 -8.148 -6.387 1 98 88 LEU A CA 1
ATOM 682 C C . LEU A 1 88 ? -9.367 -7.605 -6.211 1 98 88 LEU A C 1
ATOM 684 O O . LEU A 1 88 ? -9.664 -6.945 -5.215 1 98 88 LEU A O 1
ATOM 688 N N . ASP A 1 89 ? -10.109 -7.891 -7.16 1 97 89 ASP A N 1
ATOM 689 C CA . ASP A 1 89 ? -11.547 -7.676 -7.02 1 97 89 ASP A CA 1
ATOM 690 C C . ASP A 1 89 ? -12.234 -8.906 -6.426 1 97 89 ASP A C 1
ATOM 692 O O . ASP A 1 89 ? -13.203 -8.781 -5.68 1 97 89 ASP A O 1
ATOM 696 N N . ASP A 1 90 ? -11.68 -10.047 -6.766 1 96.69 90 ASP A N 1
ATOM 697 C CA . ASP A 1 90 ? -12.203 -11.312 -6.25 1 96.69 90 ASP A CA 1
ATOM 698 C C . ASP A 1 90 ? -11.641 -11.617 -4.863 1 96.69 90 ASP A C 1
ATOM 700 O O . ASP A 1 90 ? -10.633 -11.039 -4.461 1 96.69 90 ASP A O 1
ATOM 704 N N . GLU A 1 91 ? -12.336 -12.492 -4.18 1 95.81 91 GLU A N 1
ATOM 705 C CA . GLU A 1 91 ? -11.797 -13 -2.922 1 95.81 91 GLU A CA 1
ATOM 706 C C . GLU A 1 91 ? -10.484 -13.742 -3.141 1 95.81 91 GLU A C 1
ATOM 708 O O . GLU A 1 91 ? -10.344 -14.5 -4.105 1 95.81 91 GLU A O 1
ATOM 713 N N . ALA A 1 92 ? -9.531 -13.477 -2.266 1 97.19 92 ALA A N 1
ATOM 714 C CA . ALA A 1 92 ? -8.297 -14.258 -2.311 1 97.19 92 ALA A CA 1
ATOM 715 C C . ALA A 1 92 ? -8.57 -15.742 -2.121 1 97.19 92 ALA A C 1
ATOM 717 O O . ALA A 1 92 ? -9.406 -16.125 -1.299 1 97.19 92 ALA A O 1
ATOM 718 N N . PRO A 1 93 ? -7.863 -16.594 -2.836 1 97.5 93 PRO A N 1
ATOM 719 C CA . PRO A 1 93 ? -8.156 -18.031 -2.814 1 97.5 93 PRO A CA 1
ATOM 720 C C . PRO A 1 93 ? -7.625 -18.719 -1.558 1 97.5 93 PRO A C 1
ATOM 722 O O . PRO A 1 93 ? -7.984 -19.859 -1.283 1 97.5 93 PRO A O 1
ATOM 725 N N . ILE A 1 94 ? -6.77 -18.172 -0.803 1 97.62 94 ILE A N 1
ATOM 726 C CA . ILE A 1 94 ? -6.238 -18.672 0.46 1 97.62 94 ILE A CA 1
ATOM 727 C C . ILE A 1 94 ? -6.094 -17.531 1.453 1 97.62 94 ILE A C 1
ATOM 729 O O . ILE A 1 94 ? -6.27 -16.359 1.093 1 97.62 94 ILE A O 1
ATOM 733 N N . GLN A 1 95 ? -5.809 -17.859 2.719 1 96.19 95 GLN A N 1
ATOM 734 C CA . GLN A 1 95 ? -5.578 -16.875 3.762 1 96.19 95 GLN A CA 1
ATOM 735 C C . GLN A 1 95 ? -4.086 -16.594 3.934 1 96.19 95 GLN A C 1
ATOM 737 O O . GLN A 1 95 ? -3.25 -17.438 3.615 1 96.19 95 GLN A O 1
ATOM 742 N N . PRO A 1 96 ? -3.773 -15.336 4.371 1 96.31 96 PRO A N 1
ATOM 743 C CA . PRO A 1 96 ? -2.361 -15.102 4.688 1 96.31 96 PRO A CA 1
ATOM 744 C C . PRO A 1 96 ? -1.786 -16.172 5.621 1 96.31 96 PRO A C 1
ATOM 746 O O . PRO A 1 96 ? -2.477 -16.625 6.531 1 96.31 96 PRO A O 1
ATOM 749 N N . GLN A 1 97 ? -0.499 -16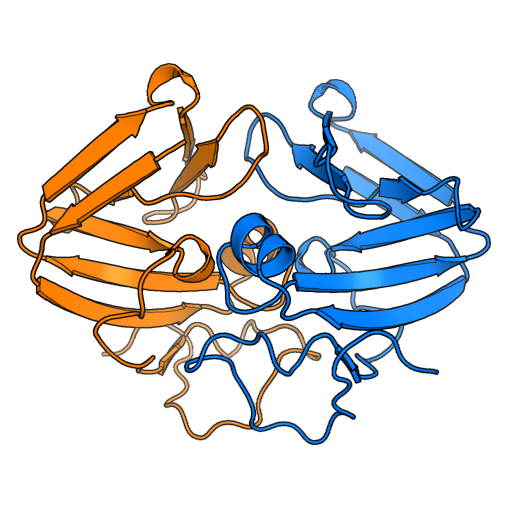.422 5.434 1 96.38 97 GLN A N 1
ATOM 750 C CA . GLN A 1 97 ? 0.089 -17.562 6.133 1 96.38 97 GLN A CA 1
ATOM 751 C C . GLN A 1 97 ? 1.158 -17.109 7.121 1 96.38 97 GLN A C 1
ATOM 753 O O . GLN A 1 97 ? 1.547 -17.859 8.016 1 96.38 97 GLN A O 1
ATOM 758 N N . ALA A 1 98 ? 1.682 -15.875 6.906 1 96.5 98 ALA A N 1
ATOM 759 C CA . ALA A 1 98 ? 2.764 -15.414 7.773 1 96.5 98 ALA A CA 1
ATOM 760 C C . ALA A 1 98 ? 2.988 -13.914 7.625 1 96.5 98 ALA A C 1
ATOM 762 O O . ALA A 1 98 ? 2.523 -13.305 6.664 1 96.5 98 ALA A O 1
ATOM 763 N N . ARG A 1 99 ? 3.609 -13.375 8.617 1 96.25 99 ARG A N 1
ATOM 764 C CA . ARG A 1 99 ? 4.262 -12.078 8.562 1 96.25 99 ARG A CA 1
ATOM 765 C C . ARG A 1 99 ? 5.777 -12.227 8.445 1 96.25 99 ARG A C 1
ATOM 767 O O . ARG A 1 99 ? 6.41 -12.852 9.297 1 96.25 99 ARG A O 1
ATOM 774 N N . ILE A 1 100 ? 6.27 -11.719 7.379 1 97.12 100 ILE A N 1
ATOM 775 C CA . ILE A 1 100 ? 7.695 -11.906 7.133 1 97.12 100 ILE A CA 1
ATOM 776 C C . ILE A 1 100 ? 8.414 -10.562 7.254 1 97.12 100 ILE A C 1
ATOM 778 O O . ILE A 1 100 ? 7.793 -9.508 7.148 1 97.12 100 ILE A O 1
ATOM 782 N N . PHE A 1 101 ? 9.781 -10.68 7.551 1 97.25 101 PHE A N 1
ATOM 783 C CA . PHE A 1 101 ? 10.602 -9.516 7.867 1 97.25 101 PHE A CA 1
ATOM 784 C C . PHE A 1 101 ? 10 -8.719 9.023 1 97.25 101 PHE A C 1
ATOM 786 O O . PHE A 1 101 ? 9.977 -7.488 8.984 1 97.25 101 PHE A O 1
ATOM 793 N N . TRP A 1 102 ? 9.539 -9.469 9.906 1 96.25 102 TRP A N 1
ATOM 794 C CA . TRP A 1 102 ? 8.789 -8.93 11.039 1 96.25 102 TRP A CA 1
ATOM 795 C C . TRP A 1 102 ? 9.664 -8.008 11.883 1 96.25 102 TRP A C 1
ATOM 797 O O . TRP A 1 102 ? 9.18 -7.008 12.422 1 96.25 102 TRP A O 1
ATOM 807 N N . ASP A 1 103 ? 10.922 -8.25 11.922 1 95.62 103 ASP A N 1
ATOM 808 C CA . ASP A 1 103 ? 11.812 -7.484 12.789 1 95.62 103 ASP A CA 1
ATOM 809 C C . ASP A 1 103 ? 12.078 -6.094 12.211 1 95.62 103 ASP A C 1
ATOM 811 O O . ASP A 1 103 ? 12.609 -5.223 12.906 1 95.62 103 ASP A O 1
ATOM 815 N N . SER A 1 104 ? 11.688 -5.906 11 1 95.19 104 SER A N 1
ATOM 816 C CA . SER A 1 104 ? 11.875 -4.613 10.352 1 95.19 104 SER A CA 1
ATOM 817 C C . SER A 1 104 ? 10.57 -3.818 10.328 1 95.19 104 SER A C 1
ATOM 819 O O . SER A 1 104 ? 10.516 -2.73 9.75 1 95.19 104 SER A O 1
ATOM 821 N N . ARG A 1 105 ? 9.547 -4.301 10.984 1 95.38 105 ARG A N 1
ATOM 822 C CA . ARG A 1 105 ? 8.219 -3.711 10.867 1 95.38 105 ARG A CA 1
ATOM 823 C C . ARG A 1 105 ? 8.188 -2.305 11.461 1 95.38 105 ARG A C 1
ATOM 825 O O . ARG A 1 105 ? 8.953 -1.995 12.375 1 95.38 105 ARG A O 1
ATOM 832 N N . ALA A 1 106 ? 7.309 -1.488 10.914 1 95.62 106 ALA A N 1
ATOM 833 C CA . ALA A 1 106 ? 7.004 -0.219 11.57 1 95.62 106 ALA A CA 1
ATOM 834 C C . ALA A 1 106 ? 6.418 -0.446 12.961 1 95.62 106 ALA A C 1
ATOM 836 O O . ALA A 1 106 ? 5.625 -1.368 13.164 1 95.62 106 ALA A O 1
ATOM 837 N N . HIS A 1 107 ? 6.75 0.406 13.852 1 92.56 107 HIS A N 1
ATOM 838 C CA . HIS A 1 107 ? 6.312 0.234 15.234 1 92.56 107 HIS A CA 1
ATOM 839 C C . HIS A 1 107 ? 4.797 0.372 15.352 1 92.56 107 HIS A C 1
ATOM 841 O O . HIS A 1 107 ? 4.203 -0.085 16.328 1 92.56 107 HIS A O 1
ATOM 847 N N . TRP A 1 108 ? 4.195 0.945 14.414 1 92.81 108 TRP A N 1
ATOM 848 C CA . TRP A 1 108 ? 2.756 1.19 14.438 1 92.81 108 TRP A CA 1
ATOM 849 C C . TRP A 1 108 ? 2.01 0.124 13.641 1 92.81 108 TRP A C 1
ATOM 851 O O . TRP A 1 108 ? 0.794 0.215 13.453 1 92.81 108 TRP A O 1
ATOM 861 N N . SER A 1 109 ? 2.746 -0.864 13.117 1 87.88 109 SER A N 1
ATOM 862 C CA . SER A 1 109 ? 2.127 -1.91 12.305 1 87.88 109 SER A CA 1
ATOM 863 C C . SER A 1 109 ? 1.152 -2.742 13.133 1 87.88 109 SER A C 1
ATOM 865 O O . SER A 1 109 ? 1.329 -2.891 14.344 1 87.88 109 SER A O 1
ATOM 867 N N . CYS A 1 110 ? 0.124 -3.219 12.398 1 81.5 110 CYS A N 1
ATOM 868 C CA . CYS A 1 110 ? -0.822 -4.113 13.055 1 81.5 110 CYS A CA 1
ATOM 869 C C . CYS A 1 110 ? -0.132 -5.383 13.531 1 81.5 110 CYS A C 1
ATOM 871 O O . CYS A 1 110 ? 0.564 -6.043 12.758 1 81.5 110 CYS A O 1
ATOM 873 N N . ASP A 1 111 ? -0.33 -5.73 14.766 1 75.75 111 ASP A N 1
ATOM 874 C CA . ASP A 1 111 ? 0.349 -6.898 15.32 1 75.75 111 ASP A CA 1
ATOM 875 C C . ASP A 1 111 ? -0.633 -7.801 16.062 1 75.75 111 ASP A C 1
ATOM 877 O O . ASP A 1 111 ? -0.222 -8.703 16.797 1 75.75 111 ASP A O 1
ATOM 881 N N . GLY A 1 112 ? -1.775 -7.645 15.867 1 73.75 112 GLY A N 1
ATOM 882 C CA . GLY A 1 112 ? -2.689 -8.32 16.781 1 73.75 112 GLY A CA 1
ATOM 883 C C . GLY A 1 112 ? -3.092 -9.703 16.312 1 73.75 112 GLY A C 1
ATOM 884 O O . GLY A 1 112 ? -3.771 -10.438 17.031 1 73.75 112 GLY A O 1
ATOM 885 N N . ASP A 1 113 ? -2.629 -10.148 15.219 1 77.94 113 ASP A N 1
ATOM 886 C CA . ASP A 1 113 ? -3.094 -11.445 14.734 1 77.94 113 ASP A CA 1
ATOM 887 C C . ASP A 1 113 ? -2.141 -12.562 15.148 1 77.94 113 ASP A C 1
ATOM 889 O O . ASP A 1 113 ? -1.124 -12.305 15.805 1 77.94 113 ASP A O 1
ATOM 893 N N . ALA A 1 114 ? -2.525 -13.797 14.93 1 85.06 114 ALA A N 1
ATOM 894 C CA . ALA A 1 114 ? -1.786 -14.969 15.391 1 85.06 114 ALA A CA 1
ATOM 895 C C . ALA A 1 114 ? -0.928 -15.555 14.273 1 85.06 114 ALA A C 1
ATOM 897 O O . ALA A 1 114 ? -0.483 -16.703 14.352 1 85.06 114 ALA A O 1
ATOM 898 N N . LEU A 1 115 ? -0.663 -14.883 13.25 1 91.69 115 LEU A N 1
ATOM 899 C CA . LEU A 1 115 ? 0.131 -15.398 12.141 1 91.69 115 LEU A CA 1
ATOM 900 C C . LEU A 1 115 ? 1.577 -15.633 12.562 1 91.69 115 LEU A C 1
ATOM 902 O O . LEU A 1 115 ? 2.137 -14.844 13.328 1 91.69 115 LEU A O 1
ATOM 906 N N . PRO A 1 116 ? 2.178 -16.719 12.016 1 95 116 PRO A N 1
ATOM 907 C CA . PRO A 1 116 ? 3.617 -16.875 12.234 1 95 116 PRO A CA 1
ATOM 908 C C . PRO A 1 116 ? 4.418 -15.648 11.82 1 95 116 PRO A C 1
ATOM 910 O O . PRO A 1 116 ? 4.09 -15 10.82 1 95 116 PRO A O 1
ATOM 913 N N . ARG A 1 117 ? 5.445 -15.312 12.641 1 96 117 ARG A N 1
ATOM 914 C CA . ARG A 1 117 ? 6.34 -14.18 12.391 1 96 117 ARG A CA 1
ATOM 915 C C . ARG A 1 117 ? 7.758 -14.656 12.109 1 96 117 ARG A C 1
ATOM 917 O O . ARG A 1 117 ? 8.312 -15.461 12.859 1 96 117 ARG A O 1
ATOM 924 N N . HIS A 1 118 ? 8.242 -14.234 10.984 1 97.12 118 HIS A N 1
ATOM 925 C CA . HIS A 1 118 ? 9.586 -14.625 10.594 1 97.12 118 HIS A CA 1
ATOM 926 C C . HIS A 1 118 ? 10.477 -13.406 10.375 1 97.12 118 HIS A C 1
ATOM 928 O O . HIS A 1 118 ? 10.023 -12.398 9.828 1 97.12 118 HIS A O 1
ATOM 934 N N . ALA A 1 119 ? 11.758 -13.422 10.797 1 95.5 119 ALA A N 1
ATOM 935 C CA . ALA A 1 119 ? 12.695 -12.328 10.57 1 95.5 119 ALA A CA 1
ATOM 936 C C . ALA A 1 119 ? 12.984 -12.148 9.078 1 95.5 119 ALA A C 1
ATOM 938 O O . ALA A 1 119 ? 13.289 -11.039 8.633 1 95.5 119 ALA A O 1
ATOM 939 N N . GLU A 1 120 ? 12.898 -13.219 8.414 1 93.38 120 GLU A N 1
ATOM 940 C CA . GLU A 1 120 ? 13.062 -13.211 6.961 1 93.38 120 GLU A CA 1
ATOM 941 C C . GLU A 1 120 ? 12.031 -14.102 6.281 1 93.38 120 GLU A C 1
ATOM 943 O O . GLU A 1 120 ? 10.828 -13.984 6.539 1 93.38 120 GLU A O 1
ATOM 948 N N . TYR A 1 121 ? 12.383 -14.984 5.297 1 90.75 121 TYR A N 1
ATOM 949 C CA . TYR A 1 121 ? 11.469 -15.906 4.637 1 90.75 121 TYR A CA 1
ATOM 950 C C . TYR A 1 121 ? 11.273 -17.172 5.473 1 90.75 121 TYR A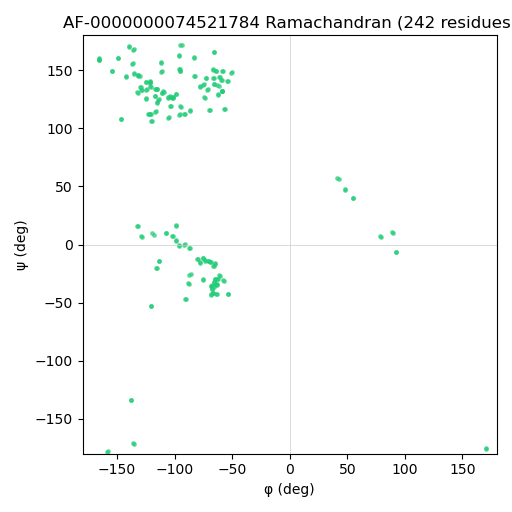 C 1
ATOM 952 O O . TYR A 1 121 ? 12.188 -17.609 6.176 1 90.75 121 TYR A O 1
ATOM 960 N N . PRO A 1 122 ? 10.039 -17.688 5.41 1 88.44 122 PRO A N 1
ATOM 961 C CA . PRO A 1 122 ? 9.867 -18.969 6.086 1 88.44 122 PRO A CA 1
ATOM 962 C C . PRO A 1 122 ? 10.789 -20.062 5.539 1 88.44 122 PRO A C 1
ATOM 964 O O . PRO A 1 122 ? 11.117 -20.047 4.348 1 88.44 122 PRO A O 1
ATOM 967 N N . GLY A 1 123 ? 11.445 -20.75 6.512 1 73.25 123 GLY A N 1
ATOM 968 C CA . GLY A 1 123 ? 12.312 -21.859 6.145 1 73.25 123 GLY A CA 1
ATOM 969 C C . GLY A 1 123 ? 11.555 -23.062 5.637 1 73.25 123 GLY A C 1
ATOM 970 O O . GLY A 1 123 ? 10.359 -23.203 5.887 1 73.25 123 GLY A O 1
ATOM 971 N N . MET B 1 1 ? 13.297 10.055 -4.719 1 92.94 1 MET B N 1
ATOM 972 C CA . MET B 1 1 ? 12.547 11.227 -4.27 1 92.94 1 MET B CA 1
ATOM 973 C C . MET B 1 1 ? 12.672 11.406 -2.76 1 92.94 1 MET B C 1
ATOM 975 O O . MET B 1 1 ? 12.641 10.43 -2.01 1 92.94 1 MET B O 1
ATOM 979 N N . LYS B 1 2 ? 12.906 12.695 -2.361 1 96.44 2 LYS B N 1
ATOM 980 C CA . LYS B 1 2 ? 13.023 13.039 -0.947 1 96.44 2 LYS B CA 1
ATOM 981 C C . LYS B 1 2 ? 12.109 14.211 -0.592 1 96.44 2 LYS B C 1
ATOM 983 O O . LYS B 1 2 ? 12.062 15.211 -1.32 1 96.44 2 LYS B O 1
ATOM 988 N N . TYR B 1 3 ? 11.398 14.039 0.496 1 98.31 3 TYR B N 1
ATOM 989 C CA . TYR B 1 3 ? 10.555 15.141 0.954 1 98.31 3 TYR B CA 1
ATOM 990 C C . TYR B 1 3 ? 10.664 15.32 2.463 1 98.31 3 TYR B C 1
ATOM 992 O O . TYR B 1 3 ? 11.102 14.414 3.172 1 98.31 3 TYR B O 1
ATOM 1000 N N . GLU B 1 4 ? 10.383 16.5 2.881 1 98.31 4 GLU B N 1
ATOM 1001 C CA . GLU B 1 4 ? 10.266 16.859 4.293 1 98.31 4 GLU B CA 1
ATOM 1002 C C . GLU B 1 4 ? 8.922 17.5 4.594 1 98.31 4 GLU B C 1
ATOM 1004 O O . GLU B 1 4 ? 8.422 18.312 3.805 1 98.31 4 GLU B O 1
ATOM 1009 N N . VAL B 1 5 ? 8.367 17.125 5.727 1 98.06 5 VAL B N 1
ATOM 1010 C CA . VAL B 1 5 ? 7.102 17.703 6.152 1 98.06 5 VAL B CA 1
ATOM 1011 C C . VAL B 1 5 ? 7.203 18.156 7.609 1 98.06 5 VAL B C 1
ATOM 1013 O O . VAL B 1 5 ? 7.77 17.453 8.445 1 98.06 5 VAL B O 1
ATOM 1016 N N . LYS B 1 6 ? 6.797 19.328 7.809 1 97.81 6 LYS B N 1
ATOM 1017 C CA . LYS B 1 6 ? 6.609 19.875 9.148 1 97.81 6 LYS B CA 1
ATOM 1018 C C . LYS B 1 6 ? 5.164 20.312 9.375 1 97.81 6 LYS B C 1
ATOM 1020 O O . LYS B 1 6 ? 4.539 20.891 8.484 1 97.81 6 LYS B O 1
ATOM 1025 N N . GLY B 1 7 ? 4.645 19.984 10.492 1 98 7 GLY B N 1
ATOM 1026 C CA . GLY B 1 7 ? 3.275 20.359 10.82 1 98 7 GLY B CA 1
ATOM 1027 C C . GLY B 1 7 ? 2.756 19.688 12.078 1 98 7 GLY B C 1
ATOM 1028 O O . GLY B 1 7 ? 3.518 19.062 12.805 1 98 7 GLY B O 1
ATOM 1029 N N . ASP B 1 8 ? 1.468 19.906 12.375 1 98.25 8 ASP B N 1
ATOM 1030 C CA . ASP B 1 8 ? 0.837 19.375 13.57 1 98.25 8 ASP B CA 1
ATOM 1031 C C . ASP B 1 8 ? 0.106 18.062 13.266 1 98.25 8 ASP B C 1
ATOM 1033 O O . ASP B 1 8 ? -0.888 18.062 12.531 1 98.25 8 ASP B O 1
ATOM 1037 N N . PRO B 1 9 ? 0.65 16.969 13.828 1 98.31 9 PRO B N 1
ATOM 1038 C CA . PRO B 1 9 ? -0.098 15.727 13.617 1 98.31 9 PRO B CA 1
ATOM 1039 C C . PRO B 1 9 ? -1.523 15.797 14.164 1 98.31 9 PRO B C 1
ATOM 1041 O O . PRO B 1 9 ? -1.732 16.234 15.297 1 98.31 9 PRO B O 1
ATOM 1044 N N . GLN B 1 10 ? -2.471 15.391 13.391 1 97.19 10 GLN B N 1
ATOM 1045 C CA . GLN B 1 10 ? -3.869 15.508 13.789 1 97.19 10 GLN B CA 1
ATOM 1046 C C . GLN B 1 10 ? -4.543 14.141 13.828 1 97.19 10 GLN B C 1
ATOM 1048 O O . GLN B 1 10 ? -5.219 13.797 14.805 1 97.19 10 GLN B O 1
ATOM 1053 N N . ARG B 1 11 ? -4.43 13.422 12.734 1 96.75 11 ARG B N 1
ATOM 1054 C CA . ARG B 1 11 ? -5.102 12.133 12.57 1 96.75 11 ARG B CA 1
ATOM 1055 C C . ARG B 1 11 ? -4.16 11.094 11.969 1 96.75 11 ARG B C 1
ATOM 1057 O O . ARG B 1 11 ? -3.279 11.43 11.18 1 96.75 11 ARG B O 1
ATOM 1064 N N . PHE B 1 12 ? -4.359 9.898 12.367 1 97.56 12 PHE B N 1
ATOM 1065 C CA . PHE B 1 12 ? -3.609 8.742 11.891 1 97.56 12 PHE B CA 1
ATOM 1066 C C . PHE B 1 12 ? -4.496 7.5 11.844 1 97.56 12 PHE B C 1
ATOM 1068 O O . PHE B 1 12 ? -4.828 6.93 12.891 1 97.56 12 PHE B O 1
ATOM 1075 N N . TYR B 1 13 ? -4.855 7.062 10.578 1 96.88 13 TYR B N 1
ATOM 1076 C CA . TYR B 1 13 ? -5.863 6.016 10.438 1 96.88 13 TYR B CA 1
ATOM 1077 C C . TYR B 1 13 ? -5.387 4.93 9.477 1 96.88 13 TYR B C 1
ATOM 1079 O O . TYR B 1 13 ? -4.664 5.211 8.523 1 96.88 13 TYR B O 1
ATOM 1087 N N . HIS B 1 14 ? -5.785 3.711 9.773 1 96.81 14 HIS B N 1
ATOM 1088 C CA . HIS B 1 14 ? -5.852 2.668 8.758 1 96.81 14 HIS B CA 1
ATOM 1089 C C . HIS B 1 14 ? -7.184 2.695 8.023 1 96.81 14 HIS B C 1
ATOM 1091 O O . HIS B 1 14 ? -8.234 2.461 8.625 1 96.81 14 HIS B O 1
ATOM 1097 N N . CYS B 1 15 ? -7.16 2.984 6.773 1 96.69 15 CYS B N 1
ATOM 1098 C CA . CYS B 1 15 ? -8.383 3.043 5.988 1 96.69 15 CYS B CA 1
ATOM 1099 C C . CYS B 1 15 ? -8.555 1.78 5.152 1 96.69 15 CYS B C 1
ATOM 1101 O O . CYS B 1 15 ? -7.711 1.468 4.312 1 96.69 15 CYS B O 1
ATOM 1103 N N . HIS B 1 16 ? -9.695 1.103 5.277 1 97.06 16 HIS B N 1
ATOM 1104 C CA . HIS B 1 16 ? -9.867 -0.221 4.691 1 97.06 16 HIS B CA 1
ATOM 1105 C C . HIS B 1 16 ? -10.789 -0.165 3.477 1 97.06 16 HIS B C 1
ATOM 1107 O O . HIS B 1 16 ? -11.195 -1.205 2.953 1 97.06 16 HIS B O 1
ATOM 1113 N N . CYS B 1 17 ? -11.141 0.991 2.979 1 95.75 17 CYS B N 1
ATOM 1114 C CA . CYS B 1 17 ? -12.039 1.064 1.831 1 95.75 17 CYS B CA 1
ATOM 1115 C C . CYS B 1 17 ? -11.383 0.474 0.588 1 95.75 17 CYS B C 1
ATOM 1117 O O . CYS B 1 17 ? -10.172 0.271 0.56 1 95.75 17 CYS B O 1
ATOM 1119 N N . SER B 1 18 ? -12.172 0.218 -0.432 1 94.94 18 SER B N 1
ATOM 1120 C CA . SER B 1 18 ? -11.688 -0.451 -1.633 1 94.94 18 SER B CA 1
ATOM 1121 C C . SER B 1 18 ? -10.656 0.407 -2.363 1 94.94 18 SER B C 1
ATOM 1123 O O . SER B 1 18 ? -9.703 -0.117 -2.947 1 94.94 18 SER B O 1
ATOM 1125 N N . ARG B 1 19 ? -10.789 1.68 -2.354 1 94.81 19 ARG B N 1
ATOM 1126 C CA . ARG B 1 19 ? -9.844 2.557 -3.039 1 94.81 19 ARG B CA 1
ATOM 1127 C C . ARG B 1 19 ? -8.469 2.5 -2.385 1 94.81 19 ARG B C 1
ATOM 1129 O O . ARG B 1 19 ? -7.449 2.471 -3.074 1 94.81 19 ARG B O 1
ATOM 1136 N N . CYS B 1 20 ? -8.477 2.486 -1.063 1 96.19 20 CYS B N 1
ATOM 1137 C CA . CYS B 1 20 ? -7.211 2.416 -0.341 1 96.19 20 CYS B CA 1
ATOM 1138 C C . CYS B 1 20 ? -6.543 1.06 -0.534 1 96.19 20 CYS B C 1
ATOM 1140 O O . CYS B 1 20 ? -5.316 0.968 -0.598 1 96.19 20 CYS B O 1
ATOM 1142 N N . ARG B 1 21 ? -7.402 0.016 -0.613 1 96.94 21 ARG B N 1
ATOM 1143 C CA . ARG B 1 21 ? -6.832 -1.295 -0.907 1 96.94 21 ARG B CA 1
ATOM 1144 C C . ARG B 1 21 ? -6.191 -1.316 -2.291 1 96.94 21 ARG B C 1
ATOM 1146 O O . ARG B 1 21 ? -5.07 -1.801 -2.455 1 96.94 21 ARG B O 1
ATOM 1153 N N . LYS B 1 22 ? -6.805 -0.749 -3.271 1 95.81 22 LYS B N 1
ATOM 1154 C CA . LYS B 1 22 ? -6.262 -0.704 -4.625 1 95.81 22 LYS B CA 1
ATOM 1155 C C . LYS B 1 22 ? -5.016 0.175 -4.688 1 95.81 22 LYS B C 1
ATOM 1157 O O . LYS B 1 22 ? -4.059 -0.145 -5.395 1 95.81 22 LYS B O 1
ATOM 1162 N N . SER B 1 23 ? -5.039 1.244 -3.977 1 95.69 23 SER B N 1
ATOM 1163 C CA . SER B 1 23 ? -3.926 2.188 -3.984 1 95.69 23 SER B CA 1
ATOM 1164 C C . SER B 1 23 ? -2.686 1.585 -3.332 1 95.69 23 SER B C 1
ATOM 1166 O O . SER B 1 23 ? -1.578 1.712 -3.857 1 95.69 23 SER B O 1
ATOM 1168 N N . SER B 1 24 ? -2.885 0.923 -2.219 1 96.88 24 SER B N 1
ATOM 1169 C CA . SER B 1 24 ? -1.756 0.406 -1.452 1 96.88 24 SER B CA 1
ATOM 1170 C C . SER B 1 24 ? -1.326 -0.967 -1.959 1 96.88 24 SER B C 1
ATOM 1172 O O . SER B 1 24 ? -0.185 -1.383 -1.749 1 96.88 24 SER B O 1
ATOM 1174 N N . GLY B 1 25 ? -2.246 -1.688 -2.566 1 97.12 25 GLY B N 1
ATOM 1175 C CA . GLY B 1 25 ? -1.982 -3.07 -2.936 1 97.12 25 GLY B CA 1
ATOM 1176 C C . GLY B 1 25 ? -2.096 -4.031 -1.769 1 97.12 25 GLY B C 1
ATOM 1177 O O . GLY B 1 25 ? -1.708 -5.195 -1.877 1 97.12 25 GLY B O 1
ATOM 1178 N N . THR B 1 26 ? -2.543 -3.553 -0.643 1 97 26 THR B N 1
ATOM 1179 C CA . THR B 1 26 ? -2.705 -4.359 0.562 1 97 26 THR B CA 1
ATOM 1180 C C . THR B 1 26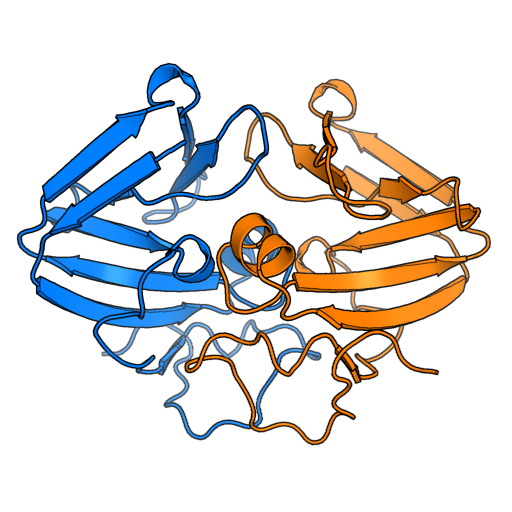 ? -4.039 -4.059 1.238 1 97 26 THR B C 1
ATOM 1182 O O . THR B 1 26 ? -4.922 -3.445 0.635 1 97 26 THR B O 1
ATOM 1185 N N . GLY B 1 27 ? -4.266 -4.562 2.422 1 95.81 27 GLY B N 1
ATOM 1186 C CA . GLY B 1 27 ? -5.574 -4.574 3.055 1 95.81 27 GLY B CA 1
ATOM 1187 C C . GLY B 1 27 ? -6.059 -3.191 3.455 1 95.81 27 GLY B C 1
ATOM 1188 O O . GLY B 1 27 ? -7.238 -3.006 3.764 1 95.81 27 GLY B O 1
ATOM 1189 N N . HIS B 1 28 ? -5.188 -2.236 3.475 1 96.62 28 HIS B N 1
ATOM 1190 C CA . HIS B 1 28 ? -5.539 -0.887 3.9 1 96.62 28 HIS B CA 1
ATOM 1191 C C . HIS B 1 28 ? -4.461 0.115 3.502 1 96.62 28 HIS B C 1
ATOM 1193 O O . HIS B 1 28 ? -3.336 -0.272 3.182 1 96.62 28 HIS B O 1
ATOM 1199 N N . ALA B 1 29 ? -4.832 1.332 3.439 1 96.94 29 ALA B N 1
ATOM 1200 C CA . ALA B 1 29 ? -3.859 2.422 3.488 1 96.94 29 ALA B CA 1
ATOM 1201 C C . ALA B 1 29 ? -3.709 2.957 4.91 1 96.94 29 ALA B C 1
ATOM 1203 O O . ALA B 1 29 ? -4.637 2.867 5.715 1 96.94 29 ALA B O 1
ATOM 1204 N N . THR B 1 30 ? -2.564 3.42 5.207 1 97.62 30 THR B N 1
ATOM 1205 C CA . THR B 1 30 ? -2.275 4.059 6.484 1 97.62 30 THR B CA 1
ATOM 1206 C C . THR B 1 30 ? -1.801 5.496 6.277 1 97.62 30 THR B C 1
ATOM 1208 O O . THR B 1 30 ? -0.698 5.723 5.777 1 97.62 30 THR B O 1
ATOM 1211 N N . ASN B 1 31 ? -2.658 6.395 6.719 1 97.81 31 ASN B N 1
ATOM 1212 C CA . ASN B 1 31 ? -2.375 7.789 6.395 1 97.81 31 ASN B CA 1
ATOM 1213 C C . ASN B 1 31 ? -2.307 8.648 7.652 1 97.81 31 ASN B C 1
ATOM 1215 O O . ASN B 1 31 ? -3.125 8.5 8.562 1 97.81 31 ASN B O 1
ATOM 1219 N N . LEU B 1 32 ? -1.297 9.438 7.676 1 98.31 32 LEU B N 1
ATOM 1220 C CA . LEU B 1 32 ? -1.08 10.453 8.695 1 98.31 32 LEU B CA 1
ATOM 1221 C C . LEU B 1 32 ? -1.461 11.836 8.18 1 98.31 32 LEU B C 1
ATOM 1223 O O . LEU B 1 32 ? -1.019 12.242 7.105 1 98.31 32 LEU B O 1
ATOM 1227 N N . PHE B 1 33 ? -2.309 12.523 8.93 1 98 33 PHE B N 1
ATOM 1228 C CA . PHE B 1 33 ? -2.752 13.859 8.57 1 98 33 PHE B CA 1
ATOM 1229 C C . PHE B 1 33 ? -2.088 14.906 9.453 1 98 33 PHE B C 1
ATOM 1231 O O . PHE B 1 33 ? -2.141 14.82 10.68 1 98 33 PHE B O 1
ATOM 1238 N N . LEU B 1 34 ? -1.494 15.859 8.789 1 98.5 34 LEU B N 1
ATOM 1239 C CA . LEU B 1 34 ? -0.885 16.969 9.5 1 98.5 34 LEU B CA 1
ATOM 1240 C C . LEU B 1 34 ? -1.593 18.281 9.164 1 98.5 34 LEU B C 1
ATOM 1242 O O . LEU B 1 34 ? -1.871 18.562 7.996 1 98.5 34 LEU B O 1
ATOM 1246 N N . ALA B 1 35 ? -1.9 19.078 10.125 1 97.94 35 ALA B N 1
ATOM 1247 C CA . ALA B 1 35 ? -2.391 20.453 9.961 1 97.94 35 ALA B CA 1
ATOM 1248 C C . ALA B 1 35 ? -1.253 21.453 10.078 1 97.94 35 ALA B C 1
ATOM 1250 O O . ALA B 1 35 ? -0.161 21.125 10.539 1 97.94 35 ALA B O 1
ATOM 1251 N N . ASN B 1 36 ? -1.531 22.688 9.578 1 96.94 36 ASN B N 1
ATOM 1252 C CA . ASN B 1 36 ? -0.51 23.719 9.633 1 96.94 36 ASN B CA 1
ATOM 1253 C C . ASN B 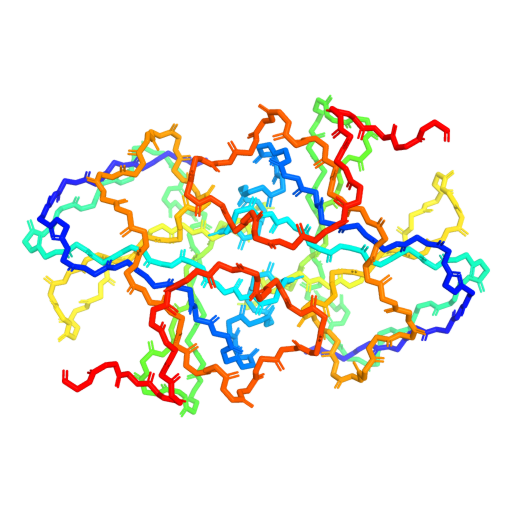1 36 ? 0.839 23.219 9.133 1 96.94 36 ASN B C 1
ATOM 1255 O O . ASN B 1 36 ? 1.861 23.406 9.797 1 96.94 36 ASN B O 1
ATOM 1259 N N . ALA B 1 37 ? 0.735 22.578 8.016 1 97.38 37 ALA B N 1
ATOM 1260 C CA . ALA B 1 37 ? 1.902 21.797 7.602 1 97.38 37 ALA B CA 1
ATOM 1261 C C . ALA B 1 37 ? 2.566 22.422 6.375 1 97.38 37 ALA B C 1
ATOM 1263 O O . ALA B 1 37 ? 1.899 23.062 5.559 1 97.38 37 ALA B O 1
ATOM 1264 N N . GLU B 1 38 ? 3.84 22.25 6.293 1 97.06 38 GLU B N 1
ATOM 1265 C CA . GLU B 1 38 ? 4.664 22.594 5.137 1 97.06 38 GLU B CA 1
ATOM 1266 C C . GLU B 1 38 ? 5.32 21.344 4.543 1 97.06 38 GLU B C 1
ATOM 1268 O O . GLU B 1 38 ? 5.918 20.547 5.27 1 97.06 38 GLU B O 1
ATOM 1273 N N . LEU B 1 39 ? 5.152 21.172 3.283 1 98.19 39 LEU B N 1
ATOM 1274 C CA . LEU B 1 39 ? 5.734 20.047 2.551 1 98.19 39 LEU B CA 1
ATOM 1275 C C . LEU B 1 39 ? 6.75 20.531 1.524 1 98.19 39 LEU B C 1
ATOM 1277 O O . LEU B 1 39 ? 6.422 21.359 0.668 1 98.19 39 LEU B O 1
ATOM 1281 N N . VAL B 1 40 ? 7.957 20.047 1.659 1 98.06 40 VAL B N 1
ATOM 1282 C CA . VAL B 1 40 ? 9.016 20.438 0.735 1 98.06 40 VAL B CA 1
ATOM 1283 C C . VAL B 1 40 ? 9.633 19.188 0.104 1 98.06 40 VAL B C 1
ATOM 1285 O O . VAL B 1 40 ? 10.023 18.266 0.811 1 98.06 40 VAL B O 1
ATOM 1288 N N . PHE B 1 41 ? 9.664 19.141 -1.197 1 97.75 41 PHE B N 1
ATOM 1289 C CA . PHE B 1 41 ? 10.398 18.094 -1.902 1 97.75 41 PHE B CA 1
ATOM 1290 C C . PHE B 1 41 ? 11.828 18.531 -2.188 1 97.75 41 PHE B C 1
ATOM 1292 O O . PHE B 1 41 ? 12.055 19.469 -2.943 1 97.75 41 PHE B O 1
ATOM 1299 N N . ALA B 1 42 ? 12.703 17.891 -1.553 1 97.38 42 ALA B N 1
ATOM 1300 C CA . ALA B 1 42 ? 14.117 18.203 -1.731 1 97.38 42 ALA B CA 1
ATOM 1301 C C . ALA B 1 42 ? 14.633 17.656 -3.057 1 97.38 42 ALA B C 1
ATOM 1303 O O . ALA B 1 42 ? 15.578 18.203 -3.633 1 97.38 42 ALA B O 1
ATOM 1304 N N . SER B 1 43 ? 14.094 16.562 -3.561 1 96.88 43 SER B N 1
ATOM 1305 C CA . SER B 1 43 ? 14.461 15.984 -4.844 1 96.88 43 SER B CA 1
ATOM 1306 C C . SER B 1 43 ? 13.312 15.172 -5.434 1 96.88 43 SER B C 1
ATOM 1308 O O . SER B 1 43 ? 12.477 14.641 -4.695 1 96.88 43 SER B O 1
ATOM 1310 N N . GLY B 1 44 ? 13.242 15.133 -6.777 1 96.31 44 GLY B N 1
ATOM 1311 C CA . GLY B 1 44 ? 12.336 14.242 -7.48 1 96.31 44 GLY B CA 1
ATOM 1312 C C . GLY B 1 44 ? 10.977 14.867 -7.742 1 96.31 44 GLY B C 1
ATOM 1313 O O . GLY B 1 44 ? 10.031 14.172 -8.125 1 96.31 44 GLY B O 1
ATOM 1314 N N . GLN B 1 45 ? 10.844 16.141 -7.508 1 95.69 45 GLN B N 1
ATOM 1315 C CA . GLN B 1 45 ? 9.562 16.812 -7.688 1 95.69 45 GLN B CA 1
ATOM 1316 C C . GLN B 1 45 ? 9.039 16.641 -9.109 1 95.69 45 GLN B C 1
ATOM 1318 O O . GLN B 1 45 ? 7.828 16.547 -9.328 1 95.69 45 GLN B O 1
ATOM 1323 N N . SER B 1 46 ? 9.922 16.547 -10.062 1 97.12 46 SER B N 1
ATOM 1324 C CA . SER B 1 46 ? 9.539 16.406 -11.469 1 97.12 46 SER B CA 1
ATOM 1325 C C . SER B 1 46 ? 8.922 15.047 -11.75 1 97.12 46 SER B C 1
ATOM 1327 O O . SER B 1 46 ? 8.32 14.836 -12.805 1 97.12 46 SER B O 1
ATOM 1329 N N . LEU B 1 47 ? 9.062 14.125 -10.852 1 97.81 47 LEU B N 1
ATOM 1330 C CA . LEU B 1 47 ? 8.57 12.766 -11.039 1 97.81 47 LEU B CA 1
ATOM 1331 C C . LEU B 1 47 ? 7.203 12.586 -10.391 1 97.81 47 LEU B C 1
ATOM 1333 O O . LEU B 1 47 ? 6.609 11.508 -10.477 1 97.81 47 LEU B O 1
ATOM 1337 N N . LEU B 1 48 ? 6.676 13.609 -9.75 1 98 48 LEU B N 1
ATOM 1338 C CA . LEU B 1 48 ? 5.406 13.508 -9.047 1 98 48 LEU B CA 1
ATOM 1339 C C . LEU B 1 48 ? 4.246 13.398 -10.031 1 98 48 LEU B C 1
ATOM 1341 O O . LEU B 1 48 ? 4.184 14.141 -11.008 1 98 48 LEU B O 1
ATOM 1345 N N . LYS B 1 49 ? 3.418 12.477 -9.719 1 97.44 49 LYS B N 1
ATOM 1346 C CA . LYS B 1 49 ? 2.15 12.344 -10.438 1 97.44 49 LYS B CA 1
ATOM 1347 C C . LYS B 1 49 ? 0.982 12.211 -9.461 1 97.44 49 LYS B C 1
ATOM 1349 O O . LYS B 1 49 ? 1.12 11.609 -8.398 1 97.44 49 LYS B O 1
ATOM 1354 N N . GLN B 1 50 ? -0.083 12.773 -9.898 1 96.19 50 GLN B N 1
ATOM 1355 C CA . GLN B 1 50 ? -1.298 12.672 -9.094 1 96.19 50 GLN B CA 1
ATOM 1356 C C . GLN B 1 50 ? -2.422 12 -9.891 1 96.19 50 GLN B C 1
ATOM 1358 O O . GLN B 1 50 ? -2.541 12.203 -11.094 1 96.19 50 GLN B O 1
ATOM 1363 N N . PHE B 1 51 ? -3.092 11.211 -9.172 1 95.38 51 PHE B N 1
ATOM 1364 C CA . PHE B 1 51 ? -4.293 10.594 -9.727 1 95.38 51 PHE B CA 1
ATOM 1365 C C . PHE B 1 51 ? -5.508 10.898 -8.859 1 95.38 51 PHE B C 1
ATOM 1367 O O . PHE B 1 51 ? -5.582 10.438 -7.715 1 95.38 51 PHE B O 1
ATOM 1374 N N . LYS B 1 52 ? -6.355 11.656 -9.406 1 91.44 52 LYS B N 1
ATOM 1375 C CA . LYS B 1 52 ? -7.629 11.938 -8.75 1 91.44 52 LYS B CA 1
ATOM 1376 C C . LYS B 1 52 ? -8.727 11 -9.242 1 91.44 52 LYS B C 1
ATOM 1378 O O . LYS B 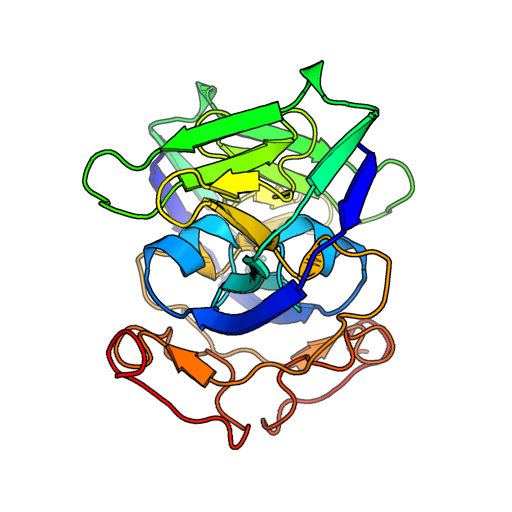1 52 ? -8.992 10.922 -10.445 1 91.44 52 LYS B O 1
ATOM 1383 N N . VAL B 1 53 ? -9.266 10.227 -8.281 1 83.38 53 VAL B N 1
ATOM 1384 C CA . VAL B 1 53 ? -10.383 9.367 -8.648 1 83.38 53 VAL B CA 1
ATOM 1385 C C . VAL B 1 53 ? -11.617 10.227 -8.938 1 83.38 53 VAL B C 1
ATOM 1387 O O . VAL B 1 53 ? -12.109 10.93 -8.047 1 83.38 53 VAL B O 1
ATOM 1390 N N . PRO B 1 54 ? -12.094 10.25 -10.047 1 79.19 54 PRO B N 1
ATOM 1391 C CA . PRO B 1 54 ? -13.156 11.172 -10.477 1 79.19 54 PRO B CA 1
ATOM 1392 C C . PRO B 1 54 ? -14.383 11.125 -9.562 1 79.19 54 PRO B C 1
ATOM 1394 O O . PRO B 1 54 ? -14.922 12.172 -9.203 1 79.19 54 PRO B O 1
ATOM 1397 N N . GLU B 1 55 ? -14.812 9.961 -9.156 1 78.38 55 GLU B N 1
ATOM 1398 C CA . GLU B 1 55 ? -16.062 9.836 -8.406 1 78.38 55 GLU B CA 1
ATOM 1399 C C . GLU B 1 55 ? -15.836 10.031 -6.914 1 78.38 55 GLU B C 1
ATOM 1401 O O . GLU B 1 55 ? -16.797 10.164 -6.145 1 78.38 55 GLU B O 1
ATOM 1406 N N . ALA B 1 56 ? -14.578 10.203 -6.582 1 75.88 56 ALA B N 1
ATOM 1407 C CA . ALA B 1 56 ? -14.297 10.281 -5.152 1 75.88 56 ALA B CA 1
ATOM 1408 C C . ALA B 1 56 ? -14.156 11.727 -4.699 1 75.88 56 ALA B C 1
ATOM 1410 O O . ALA B 1 56 ? -13.508 12.539 -5.367 1 75.88 56 ALA B O 1
ATOM 1411 N N . LYS B 1 57 ? -14.867 12.141 -3.635 1 69.25 57 LYS B N 1
ATOM 1412 C CA . LYS B 1 57 ? -14.805 13.5 -3.102 1 69.25 57 LYS B CA 1
ATOM 1413 C C . LYS B 1 57 ? -13.422 13.797 -2.521 1 69.25 57 LYS B C 1
ATOM 1415 O O . LYS B 1 57 ? -12.891 14.891 -2.719 1 69.25 57 LYS B O 1
ATOM 1420 N N . ARG B 1 58 ? -12.844 12.805 -1.922 1 74.38 58 ARG B N 1
ATOM 1421 C CA . ARG B 1 58 ? -11.688 13.117 -1.094 1 74.38 58 ARG B CA 1
ATOM 1422 C C . ARG B 1 58 ? -10.492 12.242 -1.465 1 74.38 58 ARG B C 1
ATOM 1424 O O . ARG B 1 58 ? -9.469 12.25 -0.776 1 74.38 58 ARG B O 1
ATOM 1431 N N . PHE B 1 59 ? -10.578 11.445 -2.523 1 83.75 59 PHE B N 1
ATOM 1432 C CA . PHE B 1 59 ? -9.484 10.5 -2.75 1 83.75 59 PHE B CA 1
ATOM 1433 C C . PHE B 1 59 ? -8.594 10.969 -3.895 1 83.75 59 PHE B C 1
ATOM 1435 O O . PHE B 1 59 ? -9.039 11.039 -5.043 1 83.75 59 PHE B O 1
ATOM 1442 N N . THR B 1 60 ? -7.438 11.375 -3.615 1 92.5 60 THR B N 1
ATOM 1443 C CA . THR B 1 60 ? -6.344 11.648 -4.539 1 92.5 60 THR B CA 1
ATOM 1444 C C . THR B 1 60 ? -5.062 10.953 -4.082 1 92.5 60 THR B C 1
ATOM 1446 O O . THR B 1 60 ? -4.738 10.953 -2.895 1 92.5 60 THR B O 1
ATOM 1449 N N . ARG B 1 61 ? -4.434 10.359 -5.051 1 93.88 61 ARG B N 1
ATOM 1450 C CA . ARG B 1 61 ? -3.148 9.719 -4.793 1 93.88 61 ARG B CA 1
ATOM 1451 C C . ARG B 1 61 ? -2.008 10.5 -5.438 1 93.88 61 ARG B C 1
ATOM 1453 O O . ARG B 1 61 ? -2.137 10.977 -6.566 1 93.88 61 ARG B O 1
ATOM 1460 N N . GLN B 1 62 ? -0.995 10.766 -4.742 1 97.62 62 GLN B N 1
ATOM 1461 C CA . GLN B 1 62 ? 0.258 11.281 -5.281 1 97.62 62 GLN B CA 1
ATOM 1462 C C . GLN B 1 62 ? 1.37 10.242 -5.191 1 97.62 62 GLN B C 1
ATOM 1464 O O . GLN B 1 62 ? 1.553 9.609 -4.148 1 97.62 62 GLN B O 1
ATOM 1469 N N . PHE B 1 63 ? 2.066 10.055 -6.344 1 98 63 PHE B N 1
ATOM 1470 C CA . PHE B 1 63 ? 3.057 8.984 -6.355 1 98 63 PHE B CA 1
ATOM 1471 C C . PHE B 1 63 ? 4.211 9.328 -7.289 1 98 63 PHE B C 1
ATOM 1473 O O . PHE B 1 63 ? 4.105 10.242 -8.109 1 98 63 PHE B O 1
ATOM 1480 N N . CYS B 1 64 ? 5.34 8.672 -7.102 1 97.94 64 CYS B N 1
ATOM 1481 C CA . CYS B 1 64 ? 6.5 8.797 -7.977 1 97.94 64 CYS B CA 1
ATOM 1482 C C . CYS B 1 64 ? 6.27 8.086 -9.305 1 97.94 64 CYS B C 1
ATOM 1484 O O . CYS B 1 64 ? 5.984 6.887 -9.328 1 97.94 64 CYS B O 1
ATOM 1486 N N . SER B 1 65 ? 6.445 8.766 -10.375 1 97.81 65 SER B N 1
ATOM 1487 C CA . SER B 1 65 ? 6.168 8.195 -11.688 1 97.81 65 SER B CA 1
ATOM 1488 C C . SER B 1 65 ? 7.234 7.18 -12.086 1 97.81 65 SER B C 1
ATOM 1490 O O . SER B 1 65 ? 7.047 6.414 -13.039 1 97.81 65 SER B O 1
ATOM 1492 N N . ARG B 1 66 ? 8.289 7.164 -11.406 1 96.44 66 ARG B N 1
ATOM 1493 C CA . ARG B 1 66 ? 9.367 6.238 -11.734 1 96.44 66 ARG B CA 1
ATOM 1494 C C . ARG B 1 66 ? 9.211 4.922 -10.977 1 96.44 66 ARG B C 1
ATOM 1496 O O . ARG B 1 66 ? 9.289 3.846 -11.57 1 96.44 66 ARG B O 1
ATOM 1503 N N . CYS B 1 67 ? 8.953 5.016 -9.727 1 96.06 67 CYS B N 1
ATOM 1504 C CA . CYS B 1 67 ? 8.961 3.77 -8.969 1 96.06 67 CYS B CA 1
ATOM 1505 C C . CYS B 1 67 ? 7.57 3.43 -8.461 1 96.06 67 CYS B C 1
ATOM 1507 O O . CYS B 1 67 ? 7.344 2.338 -7.934 1 96.06 67 CYS B O 1
ATOM 1509 N N . GLY B 1 68 ? 6.676 4.332 -8.484 1 96.88 68 GLY B N 1
ATOM 1510 C CA . GLY B 1 68 ? 5.285 4.043 -8.172 1 96.88 68 GLY B CA 1
ATOM 1511 C C . GLY B 1 68 ? 4.945 4.258 -6.707 1 96.88 68 GLY B C 1
ATOM 1512 O O . GLY B 1 68 ? 3.779 4.176 -6.316 1 96.88 68 GLY B O 1
ATOM 1513 N N . SER B 1 69 ? 5.926 4.543 -5.859 1 97.25 69 SER B N 1
ATOM 1514 C CA . SER B 1 69 ? 5.672 4.715 -4.434 1 97.25 69 SER B CA 1
ATOM 1515 C C . SER B 1 69 ? 4.801 5.938 -4.168 1 97.25 69 SER B C 1
ATOM 1517 O O . SER B 1 69 ? 4.977 6.98 -4.801 1 97.25 69 SER B O 1
ATOM 1519 N N . GLN B 1 70 ? 3.836 5.777 -3.238 1 97.56 70 GLN B N 1
ATOM 1520 C CA . GLN B 1 70 ? 3.035 6.914 -2.797 1 97.56 70 GLN B CA 1
ATOM 1521 C C . GLN B 1 70 ? 3.85 7.852 -1.911 1 97.56 70 GLN B C 1
ATOM 1523 O O . GLN B 1 70 ? 4.688 7.398 -1.126 1 97.56 70 GLN B O 1
ATOM 1528 N N . VAL B 1 71 ? 3.592 9.148 -2.061 1 98.06 71 VAL B N 1
ATOM 1529 C CA . VAL B 1 71 ? 4.316 10.133 -1.263 1 98.06 71 VAL B CA 1
ATOM 1530 C C . VAL B 1 71 ? 3.344 11.18 -0.724 1 98.06 71 VAL B C 1
ATOM 1532 O O . VAL B 1 71 ? 2.184 11.227 -1.142 1 98.06 71 VAL B O 1
ATOM 1535 N N . ALA B 1 72 ? 3.836 11.961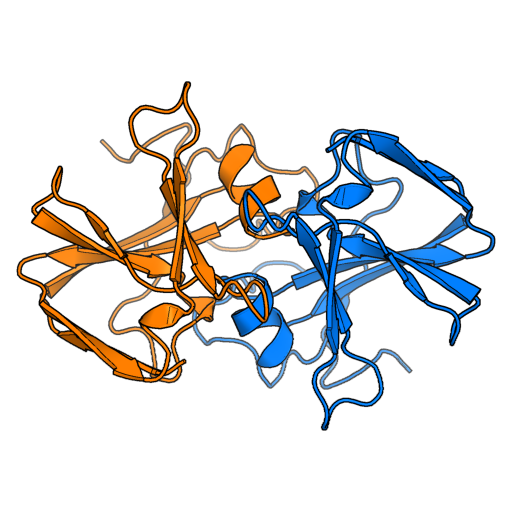 0.187 1 98.38 72 ALA B N 1
ATOM 1536 C CA . ALA B 1 72 ? 3.031 12.984 0.852 1 98.38 72 ALA B CA 1
ATOM 1537 C C . ALA B 1 72 ? 2.455 13.969 -0.159 1 98.38 72 ALA B C 1
ATOM 1539 O O . ALA B 1 72 ? 3.066 14.234 -1.196 1 98.38 72 ALA B O 1
ATOM 1540 N N . ARG B 1 73 ? 1.328 14.453 0.202 1 97.75 73 ARG B N 1
ATOM 1541 C CA . ARG B 1 73 ? 0.667 15.438 -0.651 1 97.75 73 ARG B CA 1
ATOM 1542 C C . ARG B 1 73 ? -0.024 16.516 0.184 1 97.75 73 ARG B C 1
ATOM 1544 O O . ARG B 1 73 ? -0.564 16.219 1.254 1 97.75 73 ARG B O 1
ATOM 1551 N N . TYR B 1 74 ? 0.029 17.672 -0.373 1 96.06 74 TYR B N 1
ATOM 1552 C CA . TYR B 1 74 ? -0.777 18.75 0.199 1 96.06 74 TYR B CA 1
ATOM 1553 C C . TYR B 1 74 ? -2.238 18.609 -0.217 1 96.06 74 TYR B C 1
ATOM 1555 O O . TYR B 1 74 ? -2.535 18.312 -1.377 1 96.06 74 TYR B O 1
ATOM 1563 N N . VAL B 1 75 ? -3.131 18.812 0.739 1 94.31 75 VAL B N 1
ATOM 1564 C CA . VAL B 1 75 ? -4.57 18.719 0.509 1 94.31 75 VAL B CA 1
ATOM 1565 C C . VAL B 1 75 ? -5.227 20.062 0.846 1 94.31 75 VAL B C 1
ATOM 1567 O O . VAL B 1 75 ? -5.473 20.359 2.018 1 94.31 75 VAL B O 1
ATOM 1570 N N . PRO B 1 76 ? -5.629 20.812 -0.133 1 88.75 76 PRO B N 1
ATOM 1571 C CA . PRO B 1 76 ? -6.168 22.156 0.101 1 88.75 76 PRO B CA 1
ATOM 1572 C C . PRO B 1 76 ? -7.457 22.141 0.92 1 88.75 76 PRO B C 1
ATOM 1574 O O . PRO B 1 76 ? -7.68 23.016 1.751 1 88.75 76 PRO B O 1
ATOM 1577 N N . GLU B 1 77 ? -8.273 21.125 0.732 1 85.69 77 GLU B N 1
ATOM 1578 C CA . GLU B 1 77 ? -9.578 21.047 1.383 1 85.69 77 GLU B CA 1
ATOM 1579 C C . GLU B 1 77 ? -9.438 21.031 2.902 1 85.69 77 GLU B C 1
ATOM 1581 O O . GLU B 1 77 ? -10.328 21.484 3.619 1 85.69 77 GLU B O 1
ATOM 1586 N N . ILE B 1 78 ? -8.336 20.562 3.365 1 86.94 78 ILE B N 1
ATOM 1587 C CA . ILE B 1 78 ? -8.148 20.5 4.809 1 86.94 78 ILE B CA 1
ATOM 1588 C C . ILE B 1 78 ? -6.961 21.375 5.215 1 86.94 78 ILE B C 1
ATOM 1590 O O . ILE B 1 78 ? -6.531 21.344 6.371 1 86.94 78 ILE B O 1
ATOM 1594 N N . ASP B 1 79 ? -6.473 22.109 4.242 1 92.31 79 ASP B N 1
ATOM 1595 C CA . ASP B 1 79 ? -5.277 22.922 4.461 1 92.31 79 ASP B CA 1
ATOM 1596 C C . ASP B 1 79 ? -4.227 22.156 5.254 1 92.31 79 ASP B C 1
ATOM 1598 O O . ASP B 1 79 ? -3.764 22.625 6.297 1 92.31 79 ASP B O 1
ATOM 1602 N N . GLY B 1 80 ? -3.865 21.047 4.754 1 97.06 80 GLY B N 1
ATOM 1603 C CA . GLY B 1 80 ? -2.943 20.156 5.434 1 97.06 80 GLY B CA 1
ATOM 1604 C C . GLY B 1 80 ? -2.246 19.188 4.496 1 97.06 80 GLY B C 1
ATOM 1605 O O . GLY B 1 80 ? -2.338 19.328 3.273 1 97.06 80 GLY B O 1
ATOM 1606 N N . VAL B 1 81 ? -1.43 18.328 5.109 1 98.31 81 VAL B N 1
ATOM 1607 C CA . VAL B 1 81 ? -0.68 17.344 4.352 1 98.31 81 VAL B CA 1
ATOM 1608 C C . VAL B 1 81 ? -1.12 15.938 4.766 1 98.31 81 VAL B C 1
ATOM 1610 O O . VAL B 1 81 ? -1.312 15.664 5.953 1 98.31 81 VAL B O 1
ATOM 1613 N N . VAL B 1 82 ? -1.346 15.125 3.785 1 98.06 82 VAL B N 1
ATOM 1614 C CA . VAL B 1 82 ? -1.585 13.703 4.02 1 98.06 82 VAL B CA 1
ATOM 1615 C C . VAL B 1 82 ? -0.338 12.898 3.652 1 98.06 82 VAL B C 1
ATOM 1617 O O . VAL B 1 82 ? 0.212 13.062 2.561 1 98.06 82 VAL B O 1
ATOM 1620 N N . ILE B 1 83 ? 0.095 12.094 4.555 1 98.56 83 ILE B N 1
ATOM 1621 C CA . ILE B 1 83 ? 1.312 11.312 4.383 1 98.56 83 ILE B CA 1
ATOM 1622 C C . ILE B 1 83 ? 0.97 9.82 4.387 1 98.56 83 ILE B C 1
ATOM 1624 O O . ILE B 1 83 ? 0.467 9.297 5.387 1 98.56 83 ILE B O 1
ATOM 1628 N N . PRO B 1 84 ? 1.169 9.094 3.234 1 98.56 84 PRO B N 1
ATOM 1629 C CA . PRO B 1 84 ? 1.244 7.641 3.418 1 98.56 84 PRO B CA 1
ATOM 1630 C C . PRO B 1 84 ? 2.326 7.23 4.414 1 98.56 84 PRO B C 1
ATOM 1632 O O . PRO B 1 84 ? 3.518 7.422 4.152 1 98.56 84 PRO B O 1
ATOM 1635 N N . ALA B 1 85 ? 1.981 6.664 5.449 1 98.5 85 ALA B N 1
ATOM 1636 C CA . ALA B 1 85 ? 2.885 6.52 6.586 1 98.5 85 ALA B CA 1
ATOM 1637 C C . ALA B 1 85 ? 4.066 5.621 6.234 1 98.5 85 ALA B C 1
ATOM 1639 O O . ALA B 1 85 ? 5.172 5.805 6.754 1 98.5 85 ALA B O 1
ATOM 1640 N N . GLY B 1 86 ? 3.844 4.66 5.379 1 97.81 86 GLY B N 1
ATOM 1641 C CA . GLY B 1 86 ? 4.91 3.76 4.969 1 97.81 86 GLY B CA 1
ATOM 1642 C C . GLY B 1 86 ? 6.02 4.457 4.207 1 97.81 86 GLY B C 1
ATOM 1643 O O . GLY B 1 86 ? 7.105 3.898 4.031 1 97.81 86 GLY B O 1
ATOM 1644 N N . SER B 1 87 ? 5.758 5.664 3.725 1 98.19 87 SER B N 1
ATOM 1645 C CA . SER B 1 87 ? 6.75 6.41 2.959 1 98.19 87 SER B CA 1
ATOM 1646 C C . SER B 1 87 ? 7.758 7.09 3.877 1 98.19 87 SER B C 1
ATOM 1648 O O . SER B 1 87 ? 8.812 7.551 3.422 1 98.19 87 SER B O 1
ATOM 1650 N N . LEU B 1 88 ? 7.516 7.156 5.141 1 98 88 LEU B N 1
ATOM 1651 C CA . LEU B 1 88 ? 8.359 7.887 6.082 1 98 88 LEU B CA 1
ATOM 1652 C C . LEU B 1 88 ? 9.648 7.125 6.363 1 98 88 LEU B C 1
ATOM 1654 O O . LEU B 1 88 ? 9.633 5.898 6.508 1 98 88 LEU B O 1
ATOM 1658 N N . ASP B 1 89 ? 10.648 7.863 6.383 1 97 89 ASP B N 1
ATOM 1659 C CA . ASP B 1 89 ? 11.906 7.328 6.895 1 97 89 ASP B CA 1
ATOM 1660 C C . ASP B 1 89 ? 12 7.5 8.414 1 97 89 ASP B C 1
ATOM 1662 O O . ASP B 1 89 ? 12.562 6.648 9.102 1 97 89 ASP B O 1
ATOM 1666 N N . ASP B 1 90 ? 11.422 8.586 8.875 1 96.62 90 ASP B N 1
ATOM 1667 C CA . ASP B 1 90 ? 11.406 8.875 10.305 1 96.62 90 ASP B CA 1
ATOM 1668 C C . ASP B 1 90 ? 10.266 8.133 11 1 96.62 90 ASP B C 1
ATOM 1670 O O . ASP B 1 90 ? 9.32 7.68 10.352 1 96.62 90 ASP B O 1
ATOM 1674 N N . GLU B 1 91 ? 10.398 8.031 12.297 1 95.69 91 GLU B N 1
ATOM 1675 C CA . GLU B 1 91 ? 9.289 7.512 13.094 1 95.69 91 GLU B CA 1
ATOM 1676 C C . GLU B 1 91 ? 8.062 8.422 12.992 1 95.69 91 GLU B C 1
ATOM 1678 O O . GLU B 1 91 ? 8.188 9.648 13.016 1 95.69 91 GLU B O 1
ATOM 1683 N N . ALA B 1 92 ? 6.918 7.793 12.852 1 97.12 92 ALA B N 1
ATOM 1684 C CA . ALA B 1 92 ? 5.684 8.57 12.898 1 97.12 92 ALA B CA 1
ATOM 1685 C C . ALA B 1 92 ? 5.539 9.297 14.234 1 97.12 92 ALA B C 1
ATOM 1687 O O . ALA B 1 92 ? 5.855 8.742 15.289 1 97.12 92 ALA B O 1
ATOM 1688 N N . PRO B 1 93 ? 5.039 10.523 14.211 1 97.44 93 PRO B N 1
ATOM 1689 C CA . PRO B 1 93 ? 4.992 11.336 15.43 1 97.44 93 PRO B CA 1
ATOM 1690 C C . PRO B 1 93 ? 3.854 10.938 16.359 1 97.44 93 PRO B C 1
ATOM 1692 O O . PRO B 1 93 ? 3.818 11.375 17.516 1 97.44 93 PRO B O 1
ATOM 1695 N N . ILE B 1 94 ? 2.893 10.211 15.977 1 97.56 94 ILE B N 1
ATOM 1696 C CA . ILE B 1 94 ? 1.791 9.688 16.781 1 97.56 94 ILE B CA 1
ATOM 1697 C C . ILE B 1 94 ? 1.486 8.25 16.375 1 97.56 94 ILE B C 1
ATOM 1699 O O . ILE B 1 94 ? 2.041 7.75 15.391 1 97.56 94 ILE B O 1
ATOM 1703 N N . GLN B 1 95 ? 0.623 7.582 17.156 1 96.19 95 GLN B N 1
ATOM 1704 C CA . GLN B 1 95 ? 0.191 6.223 16.844 1 96.19 95 GLN B CA 1
ATOM 1705 C C . GLN B 1 95 ? -1.143 6.223 16.109 1 96.19 95 GLN B C 1
ATOM 1707 O O . GLN B 1 95 ? -1.929 7.16 16.234 1 96.19 95 GLN B O 1
ATOM 1712 N N . PRO B 1 96 ? -1.334 5.16 15.258 1 96.31 96 PRO B N 1
ATOM 1713 C CA . PRO B 1 96 ? -2.666 5.066 14.656 1 96.31 96 PRO B CA 1
ATOM 1714 C C . PRO B 1 96 ? -3.787 5.148 15.688 1 96.31 96 PRO B C 1
ATOM 1716 O O . PRO B 1 96 ? -3.654 4.613 16.797 1 96.31 96 PRO B O 1
ATOM 1719 N N . GLN B 1 97 ? -4.902 5.723 15.242 1 96.38 97 GLN B N 1
ATOM 1720 C CA . GLN B 1 97 ? -5.953 6.035 16.203 1 96.38 97 GLN B CA 1
ATOM 1721 C C . GLN B 1 97 ? -7.219 5.23 15.922 1 96.38 97 GLN B C 1
ATOM 1723 O O . GLN B 1 97 ? -8.094 5.117 16.781 1 96.38 97 GLN B O 1
ATOM 1728 N N . ALA B 1 98 ? -7.328 4.727 14.664 1 96.5 98 ALA B N 1
ATOM 1729 C CA . ALA B 1 98 ? -8.547 4.012 14.312 1 96.5 98 ALA B CA 1
ATOM 1730 C C . ALA B 1 98 ? -8.375 3.23 13.016 1 96.5 98 ALA B C 1
ATOM 1732 O O . ALA B 1 98 ? -7.426 3.473 12.258 1 96.5 98 ALA B O 1
ATOM 1733 N N . ARG B 1 99 ? -9.227 2.295 12.852 1 96.25 99 ARG B N 1
ATOM 1734 C CA . ARG B 1 99 ? -9.508 1.656 11.562 1 96.25 99 ARG B CA 1
ATOM 1735 C C . ARG B 1 99 ? -10.828 2.156 10.984 1 96.25 99 ARG B C 1
ATOM 1737 O O . ARG B 1 99 ? -11.875 2.043 11.625 1 96.25 99 ARG B O 1
ATOM 1744 N N . ILE B 1 100 ? -10.711 2.736 9.867 1 97.19 100 ILE B N 1
ATOM 1745 C CA . ILE B 1 100 ? -11.906 3.334 9.281 1 97.19 100 ILE B CA 1
ATOM 1746 C C . ILE B 1 100 ? -12.312 2.555 8.031 1 97.19 100 ILE B C 1
ATOM 1748 O O . ILE B 1 100 ? -11.5 1.842 7.441 1 97.19 100 ILE B O 1
ATOM 1752 N N . PHE B 1 101 ? -13.68 2.686 7.695 1 97.31 101 PHE B N 1
ATOM 1753 C CA . PHE B 1 101 ? -14.297 1.893 6.641 1 97.31 101 PHE B CA 1
ATOM 1754 C C . PHE B 1 101 ? -14.086 0.403 6.887 1 97.31 101 PHE B C 1
ATOM 1756 O O . PHE B 1 101 ? -13.781 -0.348 5.957 1 97.31 101 PHE B O 1
ATOM 1763 N N . TRP B 1 102 ? -14.211 0.105 8.086 1 96.38 102 TRP B N 1
ATOM 1764 C CA . TRP B 1 102 ? -13.898 -1.236 8.578 1 96.38 102 TRP B CA 1
ATOM 1765 C C . TRP B 1 102 ? -14.828 -2.27 7.949 1 96.38 102 TRP B C 1
ATOM 1767 O O . TRP B 1 102 ? -14.422 -3.398 7.676 1 96.38 102 TRP B O 1
ATOM 1777 N N . ASP B 1 103 ? -16.016 -1.883 7.625 1 95.81 103 ASP B N 1
ATOM 1778 C CA . ASP B 1 103 ? -17 -2.83 7.113 1 95.81 103 ASP B CA 1
ATOM 1779 C C . ASP B 1 103 ? -16.703 -3.207 5.664 1 95.81 103 ASP B C 1
ATOM 1781 O O . ASP B 1 103 ? -17.281 -4.164 5.137 1 95.81 103 ASP B O 1
ATOM 1785 N N . SER B 1 104 ? -15.82 -2.494 5.07 1 95.25 104 SER B N 1
ATOM 1786 C CA . SER B 1 104 ? -15.438 -2.77 3.691 1 95.25 104 SER B CA 1
ATOM 1787 C C . SER B 1 104 ? -14.109 -3.521 3.627 1 95.25 104 SER B C 1
ATOM 1789 O O . SER B 1 104 ? -13.586 -3.773 2.539 1 95.25 104 SER B O 1
ATOM 1791 N N . ARG B 1 105 ? -13.586 -3.943 4.742 1 95.56 105 ARG B N 1
ATOM 1792 C CA . ARG B 1 105 ? -12.234 -4.504 4.805 1 95.56 105 ARG B CA 1
ATOM 1793 C C . ARG B 1 105 ? -12.164 -5.832 4.055 1 95.56 105 ARG B C 1
ATOM 1795 O O . ARG B 1 105 ? -13.156 -6.555 3.963 1 95.56 105 ARG B O 1
ATOM 1802 N N . ALA B 1 106 ? -10.984 -6.105 3.525 1 95.81 106 ALA B N 1
ATOM 1803 C CA . ALA B 1 106 ? -10.719 -7.457 3.039 1 95.81 106 ALA B CA 1
ATOM 1804 C C . ALA B 1 106 ? -10.836 -8.477 4.168 1 95.81 106 ALA B C 1
ATOM 1806 O O . ALA B 1 106 ? -10.422 -8.219 5.297 1 95.81 106 ALA B O 1
ATOM 1807 N N . HIS B 1 107 ? -11.32 -9.617 3.857 1 92.81 107 HIS B N 1
ATOM 1808 C CA . HIS B 1 107 ? -11.555 -10.633 4.875 1 92.81 107 HIS B CA 1
ATOM 1809 C C . HIS B 1 107 ? -10.242 -11.125 5.477 1 92.81 107 HIS B C 1
ATOM 1811 O O . HIS B 1 107 ? -10.227 -11.703 6.562 1 92.81 107 HIS B O 1
ATOM 1817 N N . TRP B 1 108 ? -9.18 -10.898 4.824 1 93 108 TRP B N 1
ATOM 1818 C CA . TRP B 1 108 ? -7.871 -11.367 5.262 1 93 108 TRP B CA 1
ATOM 1819 C C . TRP B 1 108 ? -7.105 -10.25 5.969 1 93 108 TRP B C 1
ATOM 1821 O O . TRP B 1 108 ? -5.93 -10.414 6.305 1 93 108 TRP B O 1
ATOM 1831 N N . SER B 1 109 ? -7.746 -9.094 6.137 1 88.19 109 SER B N 1
ATOM 1832 C CA . SER B 1 109 ? -7.09 -7.961 6.77 1 88.19 109 SER B CA 1
ATOM 1833 C C . SER B 1 109 ? -6.738 -8.266 8.227 1 88.19 109 SER B C 1
ATOM 1835 O O . SER B 1 109 ? -7.414 -9.062 8.875 1 88.19 109 SER B O 1
ATOM 1837 N N . CYS B 1 110 ? -5.629 -7.617 8.641 1 81.88 110 CYS B N 1
ATOM 1838 C CA . CYS B 1 110 ? -5.242 -7.75 10.039 1 81.88 110 CYS B CA 1
ATOM 1839 C C . CYS B 1 110 ? -6.316 -7.176 10.953 1 81.88 110 CYS B C 1
ATOM 1841 O O . CYS B 1 110 ? -6.742 -6.031 10.781 1 81.88 110 CYS B O 1
ATOM 1843 N N . ASP B 1 111 ? -6.73 -7.93 11.922 1 76.06 111 ASP B N 1
ATOM 1844 C CA . ASP B 1 111 ? -7.812 -7.484 12.797 1 76.06 111 ASP B CA 1
ATOM 1845 C C . ASP B 1 111 ? -7.461 -7.699 14.266 1 76.06 111 ASP B C 1
ATOM 1847 O O . ASP B 1 111 ? -8.328 -7.605 15.133 1 76.06 111 ASP B O 1
ATOM 1851 N N . GLY B 1 112 ? -6.336 -7.895 14.539 1 74.69 112 GLY B N 1
ATOM 1852 C CA . GLY B 1 112 ? -6.066 -8.352 15.891 1 74.69 112 GLY B CA 1
ATOM 1853 C C . GLY B 1 112 ? -5.789 -7.223 16.859 1 74.69 112 GLY B C 1
ATOM 1854 O O . GLY B 1 112 ? -5.66 -7.449 18.062 1 74.69 112 GLY B O 1
ATOM 1855 N N . ASP B 1 113 ? -5.797 -6.023 16.438 1 78.75 113 ASP B N 1
ATOM 1856 C CA . ASP B 1 113 ? -5.457 -4.941 17.359 1 78.75 113 ASP B CA 1
ATOM 1857 C C . ASP B 1 113 ? -6.707 -4.359 18 1 78.75 113 ASP B C 1
ATOM 1859 O O . ASP B 1 113 ? -7.824 -4.797 17.719 1 78.75 113 ASP B O 1
ATOM 1863 N N . ALA B 1 114 ? -6.539 -3.49 18.969 1 85.31 114 ALA B N 1
ATOM 1864 C CA . ALA B 1 114 ? -7.633 -2.945 19.766 1 85.31 114 ALA B CA 1
ATOM 1865 C C . ALA B 1 114 ? -8.047 -1.563 19.266 1 85.31 114 ALA B C 1
ATOM 1867 O O . ALA B 1 114 ? -8.727 -0.819 19.984 1 85.31 114 ALA B O 1
ATOM 1868 N N . LEU B 1 115 ? -7.711 -1.141 18.141 1 91.88 115 LEU B N 1
ATOM 1869 C CA . LEU B 1 115 ? -8.055 0.18 17.625 1 91.88 115 LEU B CA 1
ATOM 1870 C C . LEU B 1 115 ? -9.562 0.302 17.422 1 91.88 115 LEU B C 1
ATOM 1872 O O . LEU B 1 115 ? -10.211 -0.652 16.984 1 91.88 115 LEU B O 1
ATOM 1876 N N . PRO B 1 116 ? -10.078 1.525 17.703 1 95.12 116 PRO B N 1
ATOM 1877 C CA . PRO B 1 116 ? -11.477 1.754 17.328 1 95.12 116 PRO B CA 1
ATOM 1878 C C . PRO B 1 116 ? -11.758 1.46 15.852 1 95.12 116 PRO B C 1
ATOM 1880 O O . PRO B 1 116 ? -10.914 1.738 15 1 95.12 116 PRO B O 1
ATOM 1883 N N . ARG B 1 117 ? -12.938 0.845 15.594 1 96.12 117 ARG B N 1
ATOM 1884 C CA . ARG B 1 117 ? -13.383 0.52 14.242 1 96.12 117 ARG B CA 1
ATOM 1885 C C . ARG B 1 117 ? -14.617 1.33 13.859 1 96.12 117 ARG B C 1
ATOM 1887 O O . ARG B 1 117 ? -15.594 1.378 14.617 1 96.12 117 ARG B O 1
ATOM 1894 N N . HIS B 1 118 ? -14.484 2.01 12.758 1 97.25 118 HIS B N 1
ATOM 1895 C CA . HIS B 1 118 ? -15.594 2.832 12.281 1 97.25 118 HIS B CA 1
ATOM 1896 C C . HIS B 1 118 ? -16.031 2.412 10.883 1 97.25 118 HIS B C 1
ATOM 1898 O O . HIS B 1 118 ? -15.188 2.107 10.031 1 97.25 118 HIS B O 1
ATOM 1904 N N . ALA B 1 119 ? -17.344 2.367 10.578 1 95.62 119 ALA B N 1
ATOM 1905 C CA . ALA B 1 119 ? -17.844 2.047 9.242 1 95.62 119 ALA B CA 1
ATOM 1906 C C . ALA B 1 119 ? -17.438 3.115 8.234 1 95.62 119 ALA B C 1
ATOM 1908 O O . ALA B 1 119 ? -17.281 2.824 7.043 1 95.62 119 ALA B O 1
ATOM 1909 N N . GLU B 1 120 ? -17.312 4.27 8.719 1 93.69 120 GLU B N 1
ATOM 1910 C CA . GLU B 1 120 ? -16.844 5.387 7.902 1 93.69 120 GLU B CA 1
ATOM 1911 C C . GLU B 1 120 ? -15.844 6.25 8.664 1 93.69 120 GLU B C 1
ATOM 1913 O O . GLU B 1 120 ? -14.859 5.738 9.203 1 93.69 120 GLU B O 1
ATOM 1918 N N . TYR B 1 121 ? -15.922 7.609 8.68 1 90.88 121 TYR B N 1
ATOM 1919 C CA . TYR B 1 121 ? -15.031 8.492 9.422 1 90.88 121 TYR B CA 1
ATOM 1920 C C . TYR B 1 121 ? -15.477 8.617 10.875 1 90.88 121 TYR B C 1
ATOM 1922 O O . TYR B 1 121 ? -16.672 8.555 11.18 1 90.88 121 TYR B O 1
ATOM 1930 N N . PRO B 1 122 ? -14.461 8.727 11.742 1 88.62 122 PRO B N 1
ATOM 1931 C CA . PRO B 1 122 ? -14.852 8.984 13.133 1 88.62 122 PRO B CA 1
ATOM 1932 C C . PRO B 1 122 ? -15.672 10.266 13.289 1 88.62 122 PRO B C 1
ATOM 1934 O O . PRO B 1 122 ? -15.461 11.227 12.539 1 88.62 122 PRO B O 1
ATOM 1937 N N . GLY B 1 123 ? -16.797 10.109 14.031 1 73.75 123 GLY B N 1
ATOM 1938 C CA . GLY B 1 123 ? -17.641 11.258 14.32 1 73.75 123 GLY B CA 1
ATOM 1939 C C . GLY B 1 123 ? -17.016 12.234 15.297 1 73.75 123 GLY B C 1
ATOM 1940 O O . GLY B 1 123 ? -16.078 11.875 16.031 1 73.75 123 GLY B O 1
#

InterPro domains:
  IPR006913 CENP-V/GFA domain [PF04828] (2-103)
  IPR006913 CENP-V/GFA domain [PS51891] (1-103)
  IPR011057 Mss4-like superfamily [SSF51316] (2-123)

Sequence (246 aa):
MKYEVKGDPQRFYHCHCSRCRKSSGTGHATNLFLANAELVFASGQSLLKQFKVPEAKRFTRQFCSRCGSQVARYVPEIDGVVIPAGSLDDEAPIQPQARIFWDSRAHWSCDGDALPRHAEYPGMKYEVKGDPQRFYHCHCSRCRKSSGTGHATNLFLANAELVFASGQSLLKQFKVPEAKRFTRQFCSRCGSQVARYVPEIDGVVIPAGSLDDEAPIQPQARIFWDSRAHWSCDGDALPRHAEYPG

Nearest PDB structures (foldseek):
  8ajq-assembly2_C  TM=7.471E-01  e=3.172E-06  Pseudomonas aeruginosa PAO1
  1xa8-assembly1_A  TM=7.383E-01  e=5.436E-05  Paracoccus denitrificans
  3mao-assembly1_A  TM=3.838E-01  e=1.240E+00  Homo sapiens
  6ee8-assembly1_J  TM=3.218E-01  e=6.739E+00  Mycobacterium tuberculosis
  4pel-assembly4_H  TM=2.105E-01  e=6.344E+00  Kluyvera cryocrescens

pLDDT: mean 94.23, std 6.31, range [68.94, 98.56]

Foldseek 3Di:
DDKDKDAAWDAWEWEQAPVQCVLVVHQTFIKIKGAPMDMDGPDQPVQWDKDDDVVDPQDMFIAGNPPSHTAKDQDVVRNIIMGRLVVDPDDDPDDHAAYACQVNTDPPDDDPDDHHYYVHDDD/DDKDKDAAWDAWEWEQAPVQCVLVVHQTFIKIKGAPMDMDGPDQPVQWDKDDDVVDPQDMFIAGNPPSHTAKDQDVVRNIIMGRLVVDPDDDPDDHAAYACQVNTDPPDDDPDDHHYYVHDDD

Secondary structure (DSSP, 8-state):
-EEEEEEEEEEEEEE-SHHHHHHHSSS-EEEEEEEEEEEEEEE-GGGEEEEE-TT-SS-EEEEETTT--B--EEEGGGTEEEEEGGG-SSPPSS---EEESGGG--TTS---S---EESSS--/-EEEEEEEEEEEEEE-SHHHHHHHSSS-EEEEEEEEEEEEEEE-GGGEEEEE-TT-SS-EEEEETTT--B--EEEGGGTEEEEEGGG-SSPPSS---EEESGGG--TTS---S---EESSS--

Organism: Methylococcus capsulatus (strain ATCC 33009 / NCIMB 11132 / Bath) (NCBI:txid243233)

Radius of gyration: 17.05 Å; Cα contacts (8 Å, |Δi|>4): 617; chains: 2; bounding box: 38×46×42 Å

Solvent-accessible surface area (backbone atoms only — not comparable to full-atom values): 13086 Å² total; per-residue (Å²): 117,42,74,50,75,49,56,43,81,74,47,30,33,37,32,15,35,67,66,32,9,29,52,20,8,10,52,32,25,28,40,34,33,22,35,79,44,49,79,45,66,81,39,55,66,88,37,59,41,68,28,68,48,84,91,44,93,82,49,66,44,36,22,34,70,68,64,33,28,34,42,66,38,80,37,75,93,69,53,20,31,44,28,32,52,22,47,52,87,63,80,72,94,68,66,69,63,32,31,25,19,46,81,54,38,50,92,73,40,88,71,40,57,88,60,51,74,27,70,46,76,84,130,117,42,72,48,75,48,56,43,81,75,49,29,35,37,32,15,35,67,65,32,8,29,52,20,9,9,52,32,26,29,40,36,33,22,34,78,44,48,79,44,65,80,37,54,66,88,37,59,41,69,27,68,46,85,91,43,92,82,51,66,44,35,22,34,70,71,66,33,26,36,42,65,39,80,38,75,94,68,54,19,30,43,28,34,52,22,46,51,86,62,81,72,93,66,66,69,61,31,32,24,20,47,80,55,39,50,91,73,40,87,69,41,58,87,58,51,74,28,72,46,75,84,129